Protein AF-A0A917Z0Q5-F1 (afdb_monomer_lite)

Sequence (295 aa):
MRRLVLIVGCLAAAGCSVLPGAGAKQTPPATATGTPTPVAAPVTAQETATILANYVKRNNAANNVRSDKLLAGYEGGSSLAIDKAGYASSRRLGRGGYRPFGYVKPTHAVPSVKEGRWFLTTAYWNRGSETAKEPTYLLFARDGESWRQMYAPDVLEGQAVDELPEITMDASGTATEVAQSDAAGLMMSPAMFARSYAAHLVGKGATRSRSRFAADRLTTDAASSRVRMNQYAKLTERAPRRPAIPPTPCARPTAERSPSPPSNGPAAMTYARGPDATTSSRRTTDSCPASTTPT

Secondary structure (DSSP, 8-state):
--------------------------PPPP----PPPPPPPPPPHHHHHHHHHHHHHHHHHHHHHT-HHHHTTTB-HHHHHHHHHHHHHHHHH--------EEEEEEEEEE-GGGTTEEEEEEEEEETTEEEEEEEEEEEEEETTEEEEEE-PPPPTT--GGGSPP--B-TTSEEPPPPGGGSTT-SS-HHHHHHHHHHHHHT-S-HHHHS-SPSSTTTHHHHHHHHHHHTTTT-------PPPPPPPPPPP---PPPPPPPPP----------------------PPPP-----

pLDDT: mean 71.89, std 20.76, range [29.94, 98.12]

Structure (mmCIF, N/CA/C/O backbone):
data_AF-A0A917Z0Q5-F1
#
_entry.id   AF-A0A917Z0Q5-F1
#
loop_
_atom_site.group_PDB
_atom_site.id
_atom_site.type_symbol
_atom_site.label_atom_id
_atom_site.label_alt_id
_atom_site.label_comp_id
_atom_site.label_asym_id
_atom_site.label_entity_id
_atom_site.label_seq_id
_atom_site.pdbx_PDB_ins_code
_atom_site.Cartn_x
_atom_site.Cartn_y
_atom_site.Cartn_z
_atom_site.occupancy
_atom_site.B_iso_or_equiv
_atom_site.auth_seq_id
_atom_site.auth_comp_id
_atom_site.auth_asym_id
_atom_site.auth_atom_id
_atom_site.pdbx_PDB_model_num
ATOM 1 N N . MET A 1 1 ? -46.371 -26.585 20.836 1.00 41.31 1 MET A N 1
ATOM 2 C CA . MET A 1 1 ? -46.608 -27.526 21.958 1.00 41.31 1 MET A CA 1
ATOM 3 C C . MET A 1 1 ? -45.491 -28.567 21.983 1.00 41.31 1 MET A C 1
ATOM 5 O O . MET A 1 1 ? -45.153 -29.045 20.910 1.00 41.31 1 MET A O 1
ATOM 9 N N . ARG A 1 2 ? -45.018 -28.945 23.188 1.00 34.66 2 ARG A N 1
ATOM 10 C CA . ARG A 1 2 ? -43.958 -29.935 23.534 1.00 34.66 2 ARG A CA 1
ATOM 11 C C . ARG A 1 2 ? -42.513 -29.410 23.459 1.00 34.66 2 ARG A C 1
ATOM 13 O O . ARG A 1 2 ? -42.125 -28.899 22.427 1.00 34.66 2 ARG A O 1
ATOM 20 N N . ARG A 1 3 ? -41.643 -29.565 24.462 1.00 37.75 3 ARG A N 1
ATOM 21 C CA . ARG A 1 3 ? -41.760 -29.776 25.920 1.00 37.75 3 ARG A CA 1
ATOM 22 C C . ARG A 1 3 ? -40.399 -29.363 26.511 1.00 37.75 3 ARG A C 1
ATOM 24 O O . ARG A 1 3 ? -39.361 -29.690 25.952 1.00 37.75 3 ARG A O 1
ATOM 31 N N . LEU A 1 4 ? -40.466 -28.649 27.625 1.00 34.56 4 LEU A N 1
ATOM 32 C CA . LEU A 1 4 ? -39.398 -28.277 28.549 1.00 34.56 4 LEU A CA 1
ATOM 33 C C . LEU A 1 4 ? -38.698 -29.527 29.124 1.00 34.56 4 LEU A C 1
ATOM 35 O O . LEU A 1 4 ? -39.402 -30.440 29.550 1.00 34.56 4 LEU A O 1
ATOM 39 N N . VAL A 1 5 ? -37.363 -29.530 29.226 1.00 39.97 5 VAL A N 1
ATOM 40 C CA . VAL A 1 5 ? -36.626 -30.272 30.270 1.00 39.97 5 VAL A CA 1
ATOM 41 C C . VAL A 1 5 ? -35.465 -29.399 30.752 1.00 39.97 5 VAL A C 1
ATOM 43 O O . VAL A 1 5 ? -34.511 -29.140 30.026 1.00 39.97 5 VAL A O 1
ATOM 46 N N . LEU A 1 6 ? -35.610 -28.928 31.989 1.00 35.88 6 LEU A N 1
ATOM 47 C CA . LEU A 1 6 ? -34.594 -28.303 32.829 1.00 35.88 6 LEU A CA 1
ATOM 48 C C . LEU A 1 6 ? -33.840 -29.429 33.556 1.00 35.88 6 LEU A C 1
ATOM 50 O O . LEU A 1 6 ? -34.495 -30.298 34.130 1.00 35.88 6 LEU A O 1
ATOM 54 N N . ILE A 1 7 ? -32.507 -29.388 33.612 1.00 41.59 7 ILE A N 1
ATOM 55 C CA . ILE A 1 7 ? -31.748 -30.100 34.651 1.00 41.59 7 ILE A CA 1
ATOM 56 C C . ILE A 1 7 ? -30.832 -29.096 35.347 1.00 41.59 7 ILE A C 1
ATOM 58 O O . ILE A 1 7 ? -29.873 -28.580 34.779 1.00 41.59 7 ILE A O 1
ATOM 62 N N . VAL A 1 8 ? -31.208 -28.828 36.595 1.00 44.28 8 VAL A N 1
ATOM 63 C CA . VAL A 1 8 ? -30.433 -28.190 37.657 1.00 44.28 8 VAL A CA 1
ATOM 64 C C . VAL A 1 8 ? -29.499 -29.240 38.254 1.00 44.28 8 VAL A C 1
ATOM 66 O O . VAL A 1 8 ? -29.920 -30.369 38.494 1.00 44.28 8 VAL A O 1
ATOM 69 N N . GLY A 1 9 ? -28.259 -28.855 38.550 1.00 37.97 9 GLY A N 1
ATOM 70 C CA . GLY A 1 9 ? -27.319 -29.680 39.304 1.00 37.97 9 GLY A CA 1
ATOM 71 C C . GLY A 1 9 ? -26.224 -28.835 39.947 1.00 37.97 9 GLY A C 1
ATOM 72 O O . GLY A 1 9 ? -25.145 -28.691 39.386 1.00 37.97 9 GLY A O 1
ATOM 73 N N . CYS A 1 10 ? -26.518 -28.275 41.122 1.00 39.75 10 CYS A N 1
ATOM 74 C CA . CYS A 1 10 ? -25.516 -27.838 42.097 1.00 39.75 10 CYS A CA 1
ATOM 75 C C . CYS A 1 10 ? -24.993 -29.061 42.861 1.00 39.75 10 CYS A C 1
ATOM 77 O O . CYS A 1 10 ? -25.809 -29.850 43.329 1.00 39.75 10 CYS A O 1
ATOM 79 N N . LEU A 1 11 ? -23.682 -29.145 43.105 1.00 42.12 11 LEU A N 1
ATOM 80 C CA . LEU A 1 11 ? -23.149 -29.626 44.384 1.00 42.12 11 LEU A CA 1
ATOM 81 C C . LEU A 1 11 ? -21.720 -29.098 44.598 1.00 42.12 11 LEU A C 1
ATOM 83 O O . LEU A 1 11 ? -20.860 -29.198 43.727 1.00 42.12 11 LEU A O 1
ATOM 87 N N . ALA A 1 12 ? -21.516 -28.500 45.768 1.00 47.31 12 ALA A N 1
ATOM 88 C CA . ALA A 1 12 ? -20.264 -27.958 46.280 1.00 47.31 12 ALA A CA 1
ATOM 89 C C . ALA A 1 12 ? -19.390 -29.052 46.919 1.00 47.31 12 ALA A C 1
ATOM 91 O O . ALA A 1 12 ? -19.938 -30.044 47.388 1.00 47.31 12 ALA A O 1
ATOM 92 N N . ALA A 1 13 ? -18.074 -28.821 47.040 1.00 38.97 13 ALA A N 1
ATOM 93 C CA . ALA A 1 13 ? -17.317 -29.043 48.285 1.00 38.97 13 ALA A CA 1
ATOM 94 C C . ALA A 1 13 ? -15.821 -28.691 48.144 1.00 38.97 13 ALA A C 1
ATOM 96 O O . ALA A 1 13 ? -15.125 -29.186 47.266 1.00 38.97 13 ALA A O 1
ATOM 97 N N . ALA A 1 14 ? -15.386 -27.823 49.062 1.00 42.50 14 ALA A N 1
ATOM 98 C CA . ALA A 1 14 ? -14.158 -27.829 49.863 1.00 42.50 14 ALA A CA 1
ATOM 99 C C . ALA A 1 14 ? -12.850 -28.448 49.323 1.00 42.50 14 ALA A C 1
ATOM 101 O O . ALA A 1 14 ? -12.751 -29.637 49.042 1.00 42.50 14 ALA A O 1
ATOM 102 N N . GLY A 1 15 ? -11.787 -27.644 49.405 1.00 32.31 15 GLY A N 1
ATOM 103 C CA . GLY A 1 15 ? -10.398 -28.095 49.349 1.00 32.31 15 GLY A CA 1
ATOM 104 C C . GLY A 1 15 ? -9.444 -27.052 49.931 1.00 32.31 15 GLY A C 1
ATOM 105 O O . GLY A 1 15 ? -8.618 -26.502 49.210 1.00 32.31 15 GLY A O 1
ATOM 106 N N . CYS A 1 16 ? -9.599 -26.740 51.222 1.00 35.88 16 CYS A N 1
ATOM 107 C CA . CYS A 1 16 ? -8.606 -26.007 52.005 1.00 35.88 16 CYS A CA 1
ATOM 108 C C . CYS A 1 16 ? -7.392 -26.909 52.259 1.00 35.88 16 CYS A C 1
ATOM 110 O O . CYS A 1 16 ? -7.540 -27.945 52.901 1.00 35.88 16 CYS A O 1
ATOM 112 N N . SER A 1 17 ? -6.202 -26.469 51.856 1.00 48.31 17 SER A N 1
ATOM 113 C CA . SER A 1 17 ? -4.939 -26.957 52.417 1.00 48.31 17 SER A CA 1
ATOM 114 C C . SER A 1 17 ? -4.126 -25.757 52.880 1.00 48.31 17 SER A C 1
ATOM 116 O O . SER A 1 17 ? -3.811 -24.864 52.095 1.00 48.31 17 SER A O 1
ATOM 118 N N . VAL A 1 18 ? -3.822 -25.739 54.175 1.00 43.53 18 VAL A N 1
ATOM 119 C CA . VAL A 1 18 ? -3.013 -24.726 54.852 1.00 43.53 18 VAL A CA 1
ATOM 120 C C . VAL A 1 18 ? -1.763 -25.404 55.434 1.00 43.53 18 VAL A C 1
ATOM 122 O O . VAL A 1 18 ? -1.877 -26.509 55.960 1.00 43.53 18 VAL A O 1
ATOM 125 N N . LEU A 1 19 ? -0.650 -24.648 55.424 1.00 33.75 19 LEU A N 1
ATOM 126 C CA . LEU A 1 19 ? 0.549 -24.682 56.301 1.00 33.75 19 LEU A CA 1
ATOM 127 C C . LEU A 1 19 ? 1.689 -25.688 56.009 1.00 33.75 19 LEU A C 1
ATOM 129 O O . LEU A 1 19 ? 1.425 -26.756 55.464 1.00 33.75 19 LEU A O 1
ATOM 133 N N . PRO A 1 20 ? 2.941 -25.437 56.487 1.00 49.38 20 PRO A N 1
ATOM 134 C CA . PRO A 1 20 ? 3.569 -24.185 56.977 1.00 49.38 20 PRO A CA 1
ATOM 135 C C . PRO A 1 20 ? 4.993 -23.921 56.412 1.00 49.38 20 PRO A C 1
ATOM 137 O O . PRO A 1 20 ? 5.660 -24.833 55.933 1.00 49.38 20 PRO A O 1
ATOM 140 N N . GLY A 1 21 ? 5.532 -22.705 56.595 1.00 29.94 21 GLY A N 1
ATOM 141 C CA . GLY A 1 21 ? 6.988 -22.557 56.763 1.00 29.94 21 GLY A CA 1
ATOM 142 C C . GLY A 1 21 ? 7.652 -21.277 56.248 1.00 29.94 21 GLY A C 1
ATOM 143 O O . GLY A 1 21 ? 7.723 -21.047 55.051 1.00 29.94 21 GLY A O 1
ATOM 144 N N . ALA A 1 22 ? 8.263 -20.561 57.197 1.00 36.56 22 ALA A N 1
ATOM 145 C CA . ALA A 1 22 ? 9.398 -19.640 57.068 1.00 36.56 22 ALA A CA 1
ATOM 146 C C . ALA A 1 22 ? 9.165 -18.263 56.418 1.00 36.56 22 ALA A C 1
ATOM 148 O O . ALA A 1 22 ? 8.990 -18.098 55.214 1.00 36.56 22 ALA A O 1
ATOM 149 N N . GLY A 1 23 ? 9.245 -17.241 57.273 1.00 44.03 23 GLY A N 1
ATOM 150 C CA . GLY A 1 23 ? 9.196 -15.843 56.893 1.00 44.03 23 GLY A CA 1
ATOM 151 C C . GLY A 1 23 ? 10.416 -15.397 56.093 1.00 44.03 23 GLY A C 1
ATOM 152 O O . GLY A 1 23 ? 11.560 -15.620 56.475 1.00 44.03 23 GLY A O 1
ATOM 153 N N . ALA A 1 24 ? 10.139 -14.647 55.038 1.00 40.56 24 ALA A N 1
ATOM 154 C CA . ALA A 1 24 ? 11.012 -13.602 54.546 1.00 40.56 24 ALA A CA 1
ATOM 155 C C . ALA A 1 24 ? 10.127 -12.368 54.362 1.00 40.56 24 ALA A C 1
ATOM 157 O O . ALA A 1 24 ? 9.122 -12.420 53.653 1.00 40.56 24 ALA A O 1
ATOM 158 N N . LYS A 1 25 ? 10.465 -11.262 55.035 1.00 42.16 25 LYS A N 1
ATOM 159 C CA . LYS A 1 25 ? 9.902 -9.941 54.735 1.00 42.16 25 LYS A CA 1
ATOM 160 C C . LYS A 1 25 ? 10.254 -9.610 53.281 1.00 42.16 25 LYS A C 1
ATOM 162 O O . LYS A 1 25 ? 11.338 -9.102 53.014 1.00 42.16 25 LYS A O 1
ATOM 167 N N . GLN A 1 26 ? 9.365 -9.922 52.342 1.00 39.44 26 GLN A N 1
ATOM 168 C CA . GLN A 1 26 ? 9.422 -9.367 50.997 1.00 39.44 26 GLN A CA 1
ATOM 169 C C . GLN A 1 26 ? 8.902 -7.937 51.072 1.00 39.44 26 GLN A C 1
ATOM 171 O O . GLN A 1 26 ? 7.706 -7.686 51.209 1.00 39.44 26 GLN A O 1
ATOM 176 N N . THR A 1 27 ? 9.839 -6.997 51.023 1.00 42.81 27 THR A N 1
ATOM 177 C CA . THR A 1 27 ? 9.579 -5.609 50.655 1.00 42.81 27 THR A CA 1
ATOM 178 C C . THR A 1 27 ? 8.732 -5.601 49.375 1.00 42.81 27 THR A C 1
ATOM 180 O O . THR A 1 27 ? 9.092 -6.315 48.433 1.00 42.81 27 THR A O 1
ATOM 183 N N . PRO A 1 28 ? 7.620 -4.844 49.309 1.00 42.59 28 PRO A N 1
ATOM 184 C CA . PRO A 1 28 ? 6.830 -4.740 48.088 1.00 42.59 28 PRO A CA 1
ATOM 185 C C . PRO A 1 28 ? 7.747 -4.316 46.933 1.00 42.59 28 PRO A C 1
ATOM 187 O O . PRO A 1 28 ? 8.513 -3.361 47.111 1.00 42.59 28 PRO A O 1
ATOM 190 N N . PRO A 1 29 ? 7.716 -4.988 45.767 1.00 43.81 29 PRO A N 1
ATOM 191 C CA . PRO A 1 29 ? 8.416 -4.480 44.606 1.00 43.81 29 PRO A CA 1
ATOM 192 C C . PRO A 1 29 ? 7.853 -3.095 44.311 1.00 43.81 29 PRO A C 1
ATOM 194 O O . PRO A 1 29 ? 6.645 -2.933 44.139 1.00 43.81 29 PRO A O 1
ATOM 197 N N . ALA A 1 30 ? 8.737 -2.098 44.306 1.00 43.91 30 ALA A N 1
ATOM 198 C CA . ALA A 1 30 ? 8.407 -0.757 43.873 1.00 43.91 30 ALA A CA 1
ATOM 199 C C . ALA A 1 30 ? 7.746 -0.860 42.498 1.00 43.91 30 ALA A C 1
ATOM 201 O O . ALA A 1 30 ? 8.344 -1.374 41.550 1.00 43.91 30 ALA A O 1
ATOM 202 N N . THR A 1 31 ? 6.496 -0.409 42.412 1.00 40.34 31 THR A N 1
ATOM 203 C CA . THR A 1 31 ? 5.805 -0.186 41.151 1.00 40.34 31 THR A CA 1
ATOM 204 C C . THR A 1 31 ? 6.717 0.697 40.314 1.00 40.34 31 THR A C 1
ATOM 206 O O . THR A 1 31 ? 6.891 1.876 40.615 1.00 40.34 31 THR A O 1
ATOM 209 N N . ALA A 1 32 ? 7.369 0.114 39.308 1.00 46.09 32 ALA A N 1
ATOM 210 C CA . ALA A 1 32 ? 8.107 0.881 38.329 1.00 46.09 32 ALA A CA 1
ATOM 211 C C . ALA A 1 32 ? 7.075 1.748 37.611 1.00 46.09 32 ALA A C 1
ATOM 213 O O . ALA A 1 32 ? 6.320 1.267 36.765 1.00 46.09 32 ALA A O 1
ATOM 214 N N . THR A 1 33 ? 7.005 3.019 38.000 1.00 40.28 33 THR A N 1
ATOM 215 C CA . THR A 1 33 ? 6.298 4.066 37.273 1.00 40.28 33 THR A CA 1
ATOM 216 C C . THR A 1 33 ? 7.049 4.261 35.963 1.00 40.28 33 THR A C 1
ATOM 218 O O . THR A 1 33 ? 7.879 5.153 35.822 1.00 40.28 33 THR A O 1
ATOM 221 N N . GLY A 1 34 ? 6.841 3.342 35.021 1.00 42.72 34 GLY A N 1
ATOM 222 C CA . GLY A 1 34 ? 7.308 3.502 33.660 1.00 42.72 34 GLY A CA 1
ATOM 223 C C . GLY A 1 34 ? 6.639 4.749 33.114 1.00 42.72 34 GLY A C 1
ATOM 224 O O . GLY A 1 34 ? 5.415 4.790 32.999 1.00 42.72 34 GLY A O 1
ATOM 225 N N . THR A 1 35 ? 7.432 5.778 32.828 1.00 41.53 35 THR A N 1
ATOM 226 C CA . THR A 1 35 ? 6.972 6.953 32.096 1.00 41.53 35 THR A CA 1
ATOM 227 C C . THR A 1 35 ? 6.253 6.455 30.841 1.00 41.53 35 THR A C 1
ATOM 229 O O . THR A 1 35 ? 6.880 5.735 30.055 1.00 41.53 35 THR A O 1
ATOM 232 N N . PRO A 1 36 ? 4.954 6.755 30.650 1.00 43.66 36 PRO A N 1
ATOM 233 C CA . PRO A 1 36 ? 4.245 6.303 29.468 1.00 43.66 36 PRO A CA 1
ATOM 234 C C . PRO A 1 36 ? 4.988 6.830 28.245 1.00 43.66 36 PRO A C 1
ATOM 236 O O . PRO A 1 36 ? 5.162 8.038 28.088 1.00 43.66 36 PRO A O 1
ATOM 239 N N . THR A 1 37 ? 5.480 5.918 27.404 1.00 48.47 37 THR A N 1
ATOM 240 C CA . THR A 1 37 ? 6.046 6.295 26.111 1.00 48.47 37 THR A CA 1
ATOM 241 C C . THR A 1 37 ? 4.951 7.037 25.348 1.00 48.47 37 THR A C 1
ATOM 243 O O . THR A 1 37 ? 3.862 6.472 25.198 1.00 48.47 37 THR A O 1
ATOM 246 N N . PRO A 1 38 ? 5.186 8.285 24.902 1.00 46.16 38 PRO A N 1
ATOM 247 C CA . PRO A 1 38 ? 4.192 9.030 24.150 1.00 46.16 38 PRO A CA 1
ATOM 248 C C . PRO A 1 38 ? 3.756 8.201 22.945 1.00 46.16 38 PRO A C 1
ATOM 250 O O . PRO A 1 38 ? 4.580 7.803 22.119 1.00 46.16 38 PRO A O 1
ATOM 253 N N . VAL A 1 39 ? 2.465 7.892 22.873 1.00 56.78 39 VAL A N 1
ATOM 254 C CA . VAL A 1 39 ? 1.902 7.238 21.696 1.00 56.78 39 VAL A CA 1
ATOM 255 C C . VAL A 1 39 ? 1.976 8.257 20.562 1.00 56.78 39 VAL A C 1
ATOM 257 O O . VAL A 1 39 ? 1.499 9.381 20.718 1.00 56.78 39 VAL A O 1
ATOM 260 N N . ALA A 1 40 ? 2.629 7.898 19.454 1.00 61.00 40 ALA A N 1
ATOM 261 C CA . ALA A 1 40 ? 2.721 8.775 18.293 1.00 61.00 40 ALA A CA 1
ATOM 262 C C . ALA A 1 40 ? 1.311 9.156 17.819 1.00 61.00 40 ALA A C 1
ATOM 264 O O . ALA A 1 40 ? 0.421 8.304 17.780 1.00 61.00 40 ALA A O 1
ATOM 265 N N . ALA A 1 41 ? 1.113 10.429 17.470 1.00 62.56 41 ALA A N 1
ATOM 266 C CA . ALA A 1 41 ? -0.155 10.879 16.916 1.00 62.56 41 ALA A CA 1
ATOM 267 C C . ALA A 1 41 ? -0.485 10.082 15.636 1.00 62.56 41 ALA A C 1
ATOM 269 O O . ALA A 1 41 ? 0.439 9.733 14.887 1.00 62.56 41 ALA A O 1
ATOM 270 N N . PRO A 1 42 ? -1.770 9.781 15.371 1.00 75.12 42 PRO A N 1
ATOM 271 C CA . PRO A 1 42 ? -2.170 9.133 14.129 1.00 75.12 42 PRO A CA 1
ATOM 272 C C . PRO A 1 42 ? -1.769 9.997 12.931 1.00 75.12 42 PRO A C 1
ATOM 274 O O . PRO A 1 42 ? -1.758 11.225 13.019 1.00 75.12 42 PRO A O 1
ATOM 277 N N . VAL A 1 43 ? -1.456 9.357 11.805 1.00 85.31 43 VAL A N 1
ATOM 278 C CA . VAL A 1 43 ? -1.167 10.070 10.556 1.00 85.31 43 VAL A CA 1
ATOM 279 C C . VAL A 1 43 ? -2.419 10.798 10.059 1.00 85.31 43 VAL A C 1
ATOM 281 O O . VAL A 1 43 ? -3.521 10.255 10.091 1.00 85.31 43 VAL A O 1
ATOM 284 N N . THR A 1 44 ? -2.258 12.030 9.594 1.00 86.94 44 THR A N 1
ATOM 285 C CA . THR A 1 44 ? -3.354 12.855 9.073 1.00 86.94 44 THR A CA 1
ATOM 286 C C . THR A 1 44 ? -3.633 12.583 7.594 1.00 86.94 44 THR A C 1
ATOM 288 O O . THR A 1 44 ? -2.763 12.126 6.850 1.00 86.94 44 THR A O 1
ATOM 291 N N . ALA A 1 45 ? -4.821 12.969 7.120 1.00 85.38 45 ALA A N 1
ATOM 292 C CA . ALA A 1 45 ? -5.180 12.950 5.700 1.00 85.38 45 ALA A CA 1
ATOM 293 C C . ALA A 1 45 ? -4.107 13.592 4.802 1.00 85.38 45 ALA A C 1
ATOM 295 O O . ALA A 1 45 ? -3.675 13.008 3.807 1.00 85.38 45 ALA A O 1
ATOM 296 N N . GLN A 1 46 ? -3.621 14.772 5.190 1.00 90.75 46 GLN A N 1
ATOM 297 C CA . GLN A 1 46 ? -2.625 15.520 4.427 1.00 90.75 46 GLN A CA 1
ATOM 298 C C . GLN A 1 46 ? -1.269 14.799 4.372 1.00 90.75 46 GLN A C 1
ATOM 300 O O . GLN A 1 46 ? -0.601 14.774 3.330 1.00 90.75 46 GLN A O 1
ATOM 305 N N . GLU A 1 47 ? -0.859 14.183 5.480 1.00 92.75 47 GLU A N 1
ATOM 306 C CA . GLU A 1 47 ? 0.360 13.379 5.528 1.00 92.75 47 GLU A CA 1
ATOM 307 C C . GLU A 1 47 ? 0.224 12.116 4.677 1.00 92.75 47 GLU A C 1
ATOM 309 O O . GLU A 1 47 ? 1.137 11.824 3.905 1.00 92.75 47 GLU A O 1
ATOM 314 N N . THR A 1 48 ? -0.911 11.406 4.731 1.00 93.19 48 THR A N 1
ATOM 315 C CA . THR A 1 48 ? -1.131 10.217 3.883 1.00 93.19 48 THR A CA 1
ATOM 316 C C . THR A 1 48 ? -1.063 10.558 2.393 1.00 93.19 48 THR A C 1
ATOM 318 O O . THR A 1 48 ? -0.378 9.863 1.641 1.00 93.19 48 THR A O 1
ATOM 321 N N . ALA A 1 49 ? -1.658 11.679 1.966 1.00 93.94 49 ALA A N 1
ATOM 322 C CA . ALA A 1 49 ? -1.570 12.159 0.586 1.00 93.94 49 ALA A CA 1
ATOM 323 C C . ALA A 1 49 ? -0.117 12.462 0.173 1.00 93.94 49 ALA A C 1
ATOM 325 O O . ALA A 1 49 ? 0.328 12.082 -0.913 1.00 93.94 49 ALA A O 1
ATOM 326 N N . THR A 1 50 ? 0.653 13.086 1.068 1.00 96.19 50 THR A N 1
ATOM 327 C CA . THR A 1 50 ? 2.078 13.377 0.846 1.00 96.19 50 THR A CA 1
ATOM 328 C C . THR A 1 50 ? 2.908 12.094 0.747 1.00 96.19 50 THR A C 1
ATOM 330 O O . THR A 1 50 ? 3.790 11.978 -0.110 1.00 96.19 50 THR A O 1
ATOM 333 N N . ILE A 1 51 ? 2.627 11.104 1.597 1.00 96.56 51 ILE A N 1
ATOM 334 C CA . ILE A 1 51 ? 3.293 9.797 1.580 1.00 96.56 51 ILE A CA 1
ATOM 335 C C . ILE A 1 51 ? 2.984 9.063 0.272 1.00 96.56 51 ILE A C 1
ATOM 337 O O . ILE A 1 51 ? 3.917 8.583 -0.374 1.00 96.56 51 ILE A O 1
ATOM 341 N N . LEU A 1 52 ? 1.723 9.044 -0.174 1.00 97.31 52 LEU A N 1
ATOM 342 C CA . LEU A 1 52 ? 1.323 8.416 -1.435 1.00 97.31 52 LEU A CA 1
ATOM 343 C C . LEU A 1 52 ? 1.995 9.078 -2.648 1.00 97.31 52 LEU A C 1
ATOM 345 O O . LEU A 1 52 ? 2.536 8.384 -3.509 1.00 97.31 52 LEU A O 1
ATOM 349 N N . ALA A 1 53 ? 2.016 10.411 -2.713 1.00 97.25 53 ALA A N 1
ATOM 350 C CA . ALA A 1 53 ? 2.671 11.131 -3.806 1.00 97.25 53 ALA A CA 1
ATOM 351 C C . ALA A 1 53 ? 4.179 10.820 -3.873 1.00 97.25 53 ALA A C 1
ATOM 353 O O . ALA A 1 53 ? 4.735 10.563 -4.948 1.00 97.25 53 ALA A O 1
ATOM 354 N N . ASN A 1 54 ? 4.844 10.777 -2.714 1.00 97.44 54 ASN A N 1
ATOM 355 C CA . ASN A 1 54 ? 6.252 10.399 -2.618 1.00 97.44 54 ASN A CA 1
ATOM 356 C C . ASN A 1 54 ? 6.494 8.937 -3.007 1.00 97.44 54 ASN A C 1
ATOM 358 O O . ASN A 1 54 ? 7.475 8.655 -3.703 1.00 97.44 54 ASN A O 1
ATOM 362 N N . TYR A 1 55 ? 5.606 8.030 -2.593 1.00 97.69 55 TYR A N 1
ATOM 363 C CA . TYR A 1 55 ? 5.622 6.629 -3.000 1.00 97.69 55 TYR A CA 1
ATOM 364 C C . TYR A 1 55 ? 5.573 6.512 -4.524 1.00 97.69 55 TYR A C 1
ATOM 366 O O . TYR A 1 55 ? 6.497 5.958 -5.110 1.00 97.69 55 TYR A O 1
ATOM 374 N N . VAL A 1 56 ? 4.583 7.123 -5.185 1.00 97.94 56 VAL A N 1
ATOM 375 C CA . VAL A 1 56 ? 4.436 7.089 -6.652 1.00 97.94 56 VAL A CA 1
ATOM 376 C C . VAL A 1 56 ? 5.694 7.597 -7.355 1.00 97.94 56 VAL A C 1
ATOM 378 O O . VAL A 1 56 ? 6.213 6.945 -8.261 1.00 97.94 56 VAL A O 1
ATOM 381 N N . LYS A 1 57 ? 6.235 8.743 -6.923 1.00 98.12 57 LYS A N 1
ATOM 382 C CA . LYS A 1 57 ? 7.450 9.321 -7.513 1.00 98.12 57 LYS A CA 1
ATOM 383 C C . LYS A 1 57 ? 8.640 8.362 -7.425 1.00 98.12 57 LYS A C 1
ATOM 385 O O . LYS A 1 57 ? 9.327 8.131 -8.421 1.00 98.12 57 LYS A O 1
ATOM 390 N N . ARG A 1 58 ? 8.902 7.814 -6.236 1.00 97.69 58 ARG A N 1
ATOM 391 C CA . ARG A 1 58 ? 10.040 6.912 -6.007 1.00 97.69 58 ARG A CA 1
ATOM 392 C C . ARG A 1 58 ? 9.823 5.550 -6.664 1.00 97.69 58 ARG A C 1
ATOM 394 O O . ARG A 1 58 ? 10.783 4.991 -7.194 1.00 97.69 58 ARG A O 1
ATOM 401 N N . ASN A 1 59 ? 8.579 5.077 -6.709 1.00 97.25 59 ASN A N 1
ATOM 402 C CA . ASN A 1 59 ? 8.223 3.828 -7.361 1.00 97.25 59 ASN A CA 1
ATOM 403 C C . ASN A 1 59 ? 8.428 3.880 -8.868 1.00 97.25 59 ASN A C 1
ATOM 405 O O . ASN A 1 59 ? 9.116 3.037 -9.443 1.00 97.25 59 ASN A O 1
ATOM 409 N N . ASN A 1 60 ? 7.961 4.949 -9.508 1.00 97.62 60 ASN A N 1
ATOM 410 C CA . ASN A 1 60 ? 8.239 5.179 -10.920 1.00 97.62 60 ASN A CA 1
ATOM 411 C C . ASN A 1 60 ? 9.748 5.242 -11.211 1.00 97.62 60 ASN A C 1
ATOM 413 O O . ASN A 1 60 ? 10.213 4.646 -12.184 1.00 97.62 60 ASN A O 1
ATOM 417 N N . ALA A 1 61 ? 10.531 5.904 -10.353 1.00 97.12 61 ALA A N 1
ATOM 418 C CA . ALA A 1 61 ? 11.982 5.969 -10.512 1.00 97.12 61 ALA A CA 1
ATOM 419 C C . ALA A 1 61 ? 12.644 4.584 -10.403 1.00 97.12 61 ALA A C 1
ATOM 421 O O . ALA A 1 61 ? 13.461 4.231 -11.254 1.00 97.12 61 ALA A O 1
ATOM 422 N N . ALA A 1 62 ? 12.278 3.778 -9.401 1.00 97.12 62 ALA A N 1
ATOM 423 C CA . ALA A 1 62 ? 12.834 2.438 -9.234 1.00 97.12 62 ALA A CA 1
ATOM 424 C C . ALA A 1 62 ? 12.434 1.500 -10.377 1.00 97.12 62 ALA A C 1
ATOM 426 O O . ALA A 1 62 ? 13.303 0.814 -10.912 1.00 97.12 62 ALA A O 1
ATOM 427 N N . ASN A 1 63 ? 11.166 1.514 -10.797 1.00 95.94 63 ASN A N 1
ATOM 428 C CA . ASN A 1 63 ? 10.640 0.662 -11.867 1.00 95.94 63 ASN A CA 1
ATOM 429 C C . ASN A 1 63 ? 11.245 0.968 -13.238 1.00 95.94 63 ASN A C 1
ATOM 431 O O . ASN A 1 63 ? 11.414 0.060 -14.069 1.00 95.94 63 ASN A O 1
ATOM 435 N N . ASN A 1 64 ? 11.587 2.237 -13.476 1.00 95.75 64 ASN A N 1
ATOM 436 C CA . ASN A 1 64 ? 12.249 2.661 -14.700 1.00 95.75 64 ASN A CA 1
ATOM 437 C C . ASN A 1 64 ? 13.610 1.967 -14.867 1.00 95.75 64 ASN A C 1
ATOM 439 O O . ASN A 1 64 ? 13.915 1.458 -15.942 1.00 95.75 64 ASN A O 1
ATOM 443 N N . VAL A 1 65 ? 14.389 1.872 -13.784 1.00 95.12 65 VAL A N 1
ATOM 444 C CA . VAL A 1 65 ? 15.746 1.291 -13.799 1.00 95.12 65 VAL A CA 1
ATOM 445 C C . VAL A 1 65 ? 15.841 -0.106 -13.172 1.00 95.12 65 VAL A C 1
ATOM 447 O O . VAL A 1 65 ? 16.925 -0.681 -13.118 1.00 95.12 65 VAL A O 1
ATOM 450 N N . ARG A 1 66 ? 14.721 -0.668 -12.699 1.00 94.81 66 ARG A N 1
ATOM 451 C CA . ARG A 1 66 ? 14.626 -1.948 -11.968 1.00 94.81 66 ARG A CA 1
ATOM 452 C C . ARG A 1 66 ? 15.625 -2.051 -10.810 1.00 94.81 66 ARG A C 1
ATOM 454 O O . ARG A 1 66 ? 16.347 -3.042 -10.686 1.00 94.81 66 ARG A O 1
ATOM 461 N N . SER A 1 67 ? 15.716 -0.997 -10.001 1.00 96.56 67 SER A N 1
ATOM 462 C CA . SER A 1 67 ? 16.690 -0.926 -8.910 1.00 96.56 67 SER A CA 1
ATOM 463 C C . SER A 1 67 ? 16.095 -1.410 -7.595 1.00 96.56 67 SER A C 1
ATOM 465 O O . SER A 1 67 ? 15.350 -0.687 -6.935 1.00 96.56 67 SER A O 1
ATOM 467 N N . ASP A 1 68 ? 16.517 -2.601 -7.172 1.00 97.50 68 ASP A N 1
ATOM 468 C CA . ASP A 1 68 ? 16.183 -3.197 -5.875 1.00 97.50 68 ASP A CA 1
ATOM 469 C C . ASP A 1 68 ? 16.554 -2.265 -4.702 1.00 97.50 68 ASP A C 1
ATOM 471 O O . ASP A 1 68 ? 15.873 -2.253 -3.677 1.00 97.50 68 ASP A O 1
ATOM 475 N N . LYS A 1 69 ? 17.623 -1.463 -4.852 1.00 96.88 69 LYS A N 1
ATOM 476 C CA . LYS A 1 69 ? 18.070 -0.481 -3.849 1.00 96.88 69 LYS A CA 1
ATOM 477 C C . LYS A 1 69 ? 17.117 0.707 -3.754 1.00 96.88 69 LYS A C 1
ATOM 479 O O . LYS A 1 69 ? 16.805 1.131 -2.646 1.00 96.88 69 LYS A O 1
ATOM 484 N N . LEU A 1 70 ? 16.678 1.251 -4.893 1.00 97.56 70 LEU A N 1
ATOM 485 C CA . LEU A 1 70 ? 15.706 2.347 -4.893 1.00 97.56 70 LEU A CA 1
ATOM 486 C C . LEU A 1 70 ? 14.367 1.862 -4.332 1.00 97.56 70 LEU A C 1
ATOM 488 O O . LEU A 1 70 ? 13.808 2.534 -3.471 1.00 97.56 70 LEU A O 1
ATOM 492 N N . LEU A 1 71 ? 13.912 0.680 -4.762 1.00 97.19 71 LEU A N 1
ATOM 493 C CA . LEU A 1 71 ? 12.691 0.016 -4.293 1.00 97.19 71 LEU A CA 1
ATOM 494 C C . LEU A 1 71 ? 12.688 -0.177 -2.770 1.00 97.19 71 LEU A C 1
ATOM 496 O O . LEU A 1 71 ? 11.781 0.272 -2.070 1.00 97.19 71 LEU A O 1
ATOM 500 N N . ALA A 1 72 ? 13.784 -0.712 -2.226 1.00 96.06 72 ALA A N 1
ATOM 501 C CA . ALA A 1 72 ? 13.981 -0.874 -0.788 1.00 96.06 72 ALA A CA 1
ATOM 502 C C . ALA A 1 72 ? 14.127 0.451 -0.012 1.00 96.06 72 ALA A C 1
ATOM 504 O O . ALA A 1 72 ? 14.422 0.415 1.179 1.00 96.06 72 ALA A O 1
ATOM 505 N N . GLY A 1 73 ? 13.956 1.619 -0.634 1.00 95.00 73 GLY A N 1
ATOM 506 C CA . GLY A 1 73 ? 13.877 2.913 0.047 1.00 95.00 73 GLY A CA 1
ATOM 507 C C . GLY A 1 73 ? 12.454 3.355 0.407 1.00 95.00 73 GLY A C 1
ATOM 508 O O . GLY A 1 73 ? 12.308 4.322 1.151 1.00 95.00 73 GLY A O 1
ATOM 509 N N . TYR A 1 74 ? 11.416 2.704 -0.129 1.00 95.44 74 TYR A N 1
ATOM 510 C CA . TYR A 1 74 ? 10.013 3.091 0.092 1.00 95.44 74 TYR A CA 1
ATOM 511 C C . TYR A 1 74 ? 9.035 1.908 0.127 1.00 95.44 74 TYR A C 1
ATOM 513 O O . TYR A 1 74 ? 7.897 2.093 0.549 1.00 95.44 74 TYR A O 1
ATOM 521 N N . GLU A 1 75 ? 9.465 0.704 -0.252 1.00 97.44 75 GLU A N 1
ATOM 522 C CA . GLU A 1 75 ? 8.713 -0.526 -0.000 1.00 97.44 75 GLU A CA 1
ATOM 523 C C . GLU A 1 75 ? 9.351 -1.359 1.104 1.00 97.44 75 GLU A C 1
ATOM 525 O O . GLU A 1 75 ? 10.552 -1.266 1.388 1.00 97.44 75 GLU A O 1
ATOM 530 N N . GLY A 1 76 ? 8.518 -2.168 1.743 1.00 95.50 76 GLY A N 1
ATOM 531 C CA . GLY A 1 76 ? 8.898 -3.192 2.701 1.00 95.50 76 GLY A CA 1
ATOM 532 C C . GLY A 1 76 ? 7.964 -4.392 2.584 1.00 95.50 76 GLY A C 1
ATOM 533 O O . GLY A 1 76 ? 7.228 -4.527 1.608 1.00 95.50 76 GLY A O 1
ATOM 534 N N . GLY A 1 77 ? 8.005 -5.271 3.582 1.00 92.88 77 GLY A N 1
ATOM 535 C CA . GLY A 1 77 ? 7.059 -6.379 3.686 1.00 92.88 77 GLY A CA 1
ATOM 536 C C . GLY A 1 77 ? 7.026 -7.294 2.457 1.00 92.88 77 GLY A C 1
ATOM 537 O O . GLY A 1 77 ? 8.062 -7.617 1.869 1.00 92.88 77 GLY A O 1
ATOM 538 N N . SER A 1 78 ? 5.821 -7.746 2.109 1.00 91.19 78 SER A N 1
ATOM 539 C CA . SER A 1 78 ? 5.585 -8.628 0.965 1.00 91.19 78 SER A CA 1
ATOM 540 C C . SER A 1 78 ? 5.685 -7.889 -0.364 1.00 91.19 78 SER A C 1
ATOM 542 O O . SER A 1 78 ? 6.195 -8.487 -1.309 1.00 91.19 78 SER A O 1
ATOM 544 N N . SER A 1 79 ? 5.299 -6.610 -0.434 1.00 94.75 79 SER A N 1
ATOM 545 C CA . SER A 1 79 ? 5.430 -5.814 -1.664 1.00 94.75 79 SER A CA 1
ATOM 546 C C . SER A 1 79 ? 6.870 -5.779 -2.163 1.00 94.75 79 SER A C 1
ATOM 548 O O . SER A 1 79 ? 7.150 -6.210 -3.279 1.00 94.75 79 SER A O 1
ATOM 550 N N . LEU A 1 80 ? 7.818 -5.428 -1.283 1.00 95.44 80 LEU A N 1
ATOM 551 C CA . LEU A 1 80 ? 9.237 -5.385 -1.639 1.00 95.44 80 LEU A CA 1
ATOM 552 C C . LEU A 1 80 ? 9.752 -6.741 -2.143 1.00 95.44 80 LEU A C 1
ATOM 554 O O . LEU A 1 80 ? 10.615 -6.796 -3.021 1.00 95.44 80 LEU A O 1
ATOM 558 N N . ALA A 1 81 ? 9.280 -7.841 -1.551 1.00 93.44 81 ALA A N 1
ATOM 559 C CA . ALA A 1 81 ? 9.694 -9.183 -1.944 1.00 93.44 81 ALA A CA 1
ATOM 560 C C . ALA A 1 81 ? 9.153 -9.561 -3.333 1.00 93.44 81 ALA A C 1
ATOM 562 O O . ALA A 1 81 ? 9.911 -10.077 -4.159 1.00 93.44 81 ALA A O 1
ATOM 563 N N . ILE A 1 82 ? 7.875 -9.270 -3.594 1.00 91.75 82 ILE A N 1
ATOM 564 C CA . ILE A 1 82 ? 7.207 -9.523 -4.876 1.00 91.75 82 ILE A CA 1
ATOM 565 C C . ILE A 1 82 ? 7.869 -8.700 -5.986 1.00 91.75 82 ILE A C 1
ATOM 567 O O . ILE A 1 82 ? 8.289 -9.262 -7.000 1.00 91.75 82 ILE A O 1
ATOM 571 N N . ASP A 1 83 ? 8.079 -7.404 -5.766 1.00 95.44 83 ASP A N 1
ATOM 572 C CA . ASP A 1 83 ? 8.624 -6.513 -6.791 1.00 95.44 83 ASP A CA 1
ATOM 573 C C . ASP A 1 83 ? 10.099 -6.799 -7.092 1.00 95.44 83 ASP A C 1
ATOM 575 O O . ASP A 1 83 ? 10.509 -6.797 -8.257 1.00 95.44 83 ASP A O 1
ATOM 579 N N . LYS A 1 84 ? 10.907 -7.170 -6.086 1.00 96.44 84 LYS A N 1
ATOM 580 C CA . LYS A 1 84 ? 12.275 -7.670 -6.324 1.00 96.44 84 LYS A CA 1
ATOM 581 C C . LYS A 1 84 ? 12.282 -8.930 -7.183 1.00 96.44 84 LYS A C 1
ATOM 583 O O . LYS A 1 84 ? 13.110 -9.043 -8.092 1.00 96.44 84 LYS A O 1
ATOM 588 N N . ALA A 1 85 ? 11.373 -9.869 -6.921 1.00 93.69 85 ALA A N 1
ATOM 589 C CA . ALA A 1 85 ? 11.242 -11.068 -7.740 1.00 93.69 85 ALA A CA 1
ATOM 590 C C . ALA A 1 85 ? 10.817 -10.713 -9.178 1.00 93.69 85 ALA A C 1
ATOM 592 O O . ALA A 1 85 ? 11.406 -11.219 -10.138 1.00 93.69 85 ALA A O 1
ATOM 593 N N . GLY A 1 86 ? 9.884 -9.770 -9.344 1.00 93.06 86 GLY A N 1
ATOM 594 C CA . GLY A 1 86 ? 9.485 -9.229 -10.645 1.00 93.06 86 GLY A CA 1
ATOM 595 C C . GLY A 1 86 ? 10.642 -8.560 -11.398 1.00 93.06 86 GLY A C 1
ATOM 596 O O . GLY A 1 86 ? 10.848 -8.791 -12.596 1.00 93.06 86 GLY A O 1
ATOM 597 N N . TYR A 1 87 ? 11.477 -7.783 -10.706 1.00 94.94 87 TYR A N 1
ATOM 598 C CA . TYR A 1 87 ? 12.684 -7.195 -11.288 1.00 94.94 87 TYR A CA 1
ATOM 599 C C . TYR A 1 87 ? 13.695 -8.265 -11.697 1.00 94.94 87 TYR A C 1
ATOM 601 O O . TYR A 1 87 ? 14.230 -8.201 -12.805 1.00 94.94 87 TYR A O 1
ATOM 609 N N . ALA A 1 88 ? 13.937 -9.270 -10.854 1.00 93.69 88 ALA A N 1
ATOM 610 C CA . ALA A 1 88 ? 14.828 -10.380 -11.177 1.00 93.69 88 ALA A CA 1
ATOM 611 C C . ALA A 1 88 ? 14.352 -11.148 -12.419 1.00 93.69 88 ALA A C 1
ATOM 613 O O . ALA A 1 88 ? 15.154 -11.400 -13.321 1.00 93.69 88 ALA A O 1
ATOM 614 N N . SER A 1 89 ? 13.053 -11.443 -12.501 1.00 91.81 89 SER A N 1
ATOM 615 C CA . SER A 1 89 ? 12.434 -12.096 -13.656 1.00 91.81 89 SER A CA 1
ATOM 616 C C . SER A 1 89 ? 12.576 -11.249 -14.926 1.00 91.81 89 SER A C 1
ATOM 618 O O . SER A 1 89 ? 13.140 -11.704 -15.922 1.00 91.81 89 SER A O 1
ATOM 620 N N . SER A 1 90 ? 12.191 -9.970 -14.878 1.00 90.44 90 SER A N 1
ATOM 621 C CA . SER A 1 90 ? 12.251 -9.083 -16.050 1.00 90.44 90 SER A CA 1
ATOM 622 C C . SER A 1 90 ? 13.674 -8.793 -16.546 1.00 90.44 90 SER A C 1
ATOM 624 O O . SER A 1 90 ? 13.866 -8.556 -17.737 1.00 90.44 90 SER A O 1
ATOM 626 N N . ARG A 1 91 ? 14.691 -8.843 -15.672 1.00 88.94 91 ARG A N 1
ATOM 627 C CA . ARG A 1 91 ? 16.107 -8.776 -16.080 1.00 88.94 91 ARG A CA 1
ATOM 628 C C . ARG A 1 91 ? 16.552 -10.012 -16.868 1.00 88.94 91 ARG A C 1
ATOM 630 O O . ARG A 1 91 ? 17.445 -9.889 -17.699 1.00 88.94 91 ARG A O 1
ATOM 637 N N . ARG A 1 92 ? 15.957 -11.185 -16.613 1.00 90.50 92 ARG A N 1
ATOM 638 C CA . ARG A 1 92 ? 16.286 -12.446 -17.303 1.00 90.50 92 ARG A CA 1
ATOM 639 C C . ARG A 1 92 ? 15.497 -12.632 -18.595 1.00 90.50 92 ARG A C 1
ATOM 641 O O . ARG A 1 92 ? 16.074 -13.047 -19.590 1.00 90.50 92 ARG A O 1
ATOM 648 N N . LEU A 1 93 ? 14.202 -12.324 -18.573 1.00 91.81 93 LEU A N 1
ATOM 649 C CA . LEU A 1 93 ? 13.299 -12.544 -19.708 1.00 91.81 93 LEU A CA 1
ATOM 650 C C . LEU A 1 93 ? 13.327 -11.401 -20.733 1.00 91.81 93 LEU A C 1
ATOM 652 O O . LEU A 1 93 ? 12.793 -11.541 -21.829 1.00 91.81 93 LEU A O 1
ATOM 656 N N . GLY A 1 94 ? 13.948 -10.269 -20.388 1.00 82.81 94 GLY A N 1
ATOM 657 C CA . GLY A 1 94 ? 13.790 -9.036 -21.149 1.00 82.81 94 GLY A CA 1
ATOM 658 C C . GLY A 1 94 ? 12.402 -8.427 -20.929 1.00 82.81 94 GLY A C 1
ATOM 659 O O . GLY A 1 94 ? 11.487 -9.050 -20.393 1.00 82.81 94 GLY A O 1
ATOM 660 N N . ARG A 1 95 ? 12.247 -7.147 -21.269 1.00 74.50 95 ARG A N 1
ATOM 661 C CA . ARG A 1 95 ? 10.971 -6.434 -21.120 1.00 74.50 95 ARG A CA 1
ATOM 662 C C . ARG A 1 95 ? 10.952 -5.197 -22.023 1.00 74.50 95 ARG A C 1
ATOM 664 O O . ARG A 1 95 ? 11.993 -4.575 -22.226 1.00 74.50 95 ARG A O 1
ATOM 671 N N . GLY A 1 96 ? 9.755 -4.802 -22.458 1.00 77.94 96 GLY A N 1
ATOM 672 C CA . GLY A 1 96 ? 9.502 -3.518 -23.118 1.00 77.94 96 GLY A CA 1
ATOM 673 C C . GLY A 1 96 ? 9.721 -2.282 -22.224 1.00 77.94 96 GLY A C 1
ATOM 674 O O . GLY A 1 96 ? 10.020 -2.373 -21.031 1.00 77.94 96 GLY A O 1
ATOM 675 N N . GLY A 1 97 ? 9.573 -1.091 -22.803 1.00 84.94 97 GLY A N 1
ATOM 676 C CA . GLY A 1 97 ? 9.775 0.179 -22.096 1.00 84.94 97 GLY A CA 1
ATOM 677 C C . GLY A 1 97 ? 8.947 0.315 -20.808 1.00 84.94 97 GLY A C 1
ATOM 678 O O . GLY A 1 97 ? 7.861 -0.249 -20.679 1.00 84.94 97 GLY A O 1
ATOM 679 N N . TYR A 1 98 ? 9.470 1.053 -19.821 1.00 92.12 98 TYR A N 1
ATOM 680 C CA . TYR A 1 98 ? 8.663 1.464 -18.670 1.00 92.12 98 TYR A CA 1
ATOM 681 C C . TYR A 1 98 ? 7.661 2.541 -19.069 1.00 92.12 98 TYR A C 1
ATOM 683 O O . TYR A 1 98 ? 8.019 3.467 -19.792 1.00 92.12 98 TYR A O 1
ATOM 691 N N . ARG A 1 99 ? 6.449 2.479 -18.518 1.00 94.38 99 ARG A N 1
ATOM 692 C CA . ARG A 1 99 ? 5.514 3.603 -18.532 1.00 94.38 99 ARG A CA 1
ATOM 693 C C . ARG A 1 99 ? 5.171 3.959 -17.087 1.00 94.38 99 ARG A C 1
ATOM 695 O O . ARG A 1 99 ? 4.629 3.091 -16.394 1.00 94.38 99 ARG A O 1
ATOM 702 N N . PRO A 1 100 ? 5.487 5.186 -16.639 1.00 96.31 100 PRO A N 1
ATOM 703 C CA . PRO A 1 100 ? 5.089 5.658 -15.323 1.00 96.31 100 PRO A CA 1
ATOM 704 C C . PRO A 1 100 ? 3.579 5.550 -15.109 1.00 96.31 100 PRO A C 1
ATOM 706 O O . PRO A 1 100 ? 2.800 5.609 -16.063 1.00 96.31 100 PRO A O 1
ATOM 709 N N . PHE A 1 101 ? 3.183 5.403 -13.854 1.00 96.62 101 PHE A N 1
ATOM 710 C CA . PHE A 1 101 ? 1.788 5.376 -13.427 1.00 96.62 101 PHE A CA 1
ATOM 711 C C . PHE A 1 101 ? 1.578 6.296 -12.221 1.00 96.62 101 PHE A C 1
ATOM 713 O O . PHE A 1 101 ? 2.533 6.823 -11.646 1.00 96.62 101 PHE A O 1
ATOM 720 N N . GLY A 1 102 ? 0.326 6.489 -11.833 1.00 97.31 102 GLY A N 1
ATOM 721 C CA . GLY A 1 102 ? -0.062 7.205 -10.631 1.00 97.31 102 GLY A CA 1
ATOM 722 C C . GLY A 1 102 ? -1.305 6.603 -9.994 1.00 97.31 102 GLY A C 1
ATOM 723 O O . GLY A 1 102 ? -1.794 5.555 -10.411 1.00 97.31 102 GLY A O 1
ATOM 724 N N . TYR A 1 103 ? -1.803 7.300 -8.980 1.00 96.69 103 TYR A N 1
ATOM 725 C CA . TYR A 1 103 ? -3.060 6.989 -8.318 1.00 96.69 103 TYR A CA 1
ATOM 726 C C . TYR A 1 103 ? -3.939 8.233 -8.286 1.00 96.69 103 TYR A C 1
ATOM 728 O O . TYR A 1 103 ? -3.439 9.342 -8.086 1.00 96.69 103 TYR A O 1
ATOM 736 N N . VAL A 1 104 ? -5.243 8.046 -8.461 1.00 96.06 104 VAL A N 1
ATOM 737 C CA . VAL A 1 104 ? -6.252 9.107 -8.386 1.00 96.06 104 VAL A CA 1
ATOM 738 C C . VAL A 1 104 ? -7.329 8.757 -7.365 1.00 96.06 104 VAL A C 1
ATOM 740 O O . VAL A 1 104 ? -7.527 7.589 -7.031 1.00 96.06 104 VAL A O 1
ATOM 743 N N . LYS A 1 105 ? -8.028 9.788 -6.873 1.00 94.50 105 LYS A N 1
ATOM 744 C CA . LYS A 1 105 ? -9.102 9.678 -5.869 1.00 94.50 105 LYS A CA 1
ATOM 745 C C . LYS A 1 105 ? -8.684 8.896 -4.603 1.00 94.50 105 LYS A C 1
ATOM 747 O O . LYS A 1 105 ? -9.372 7.945 -4.239 1.00 94.50 105 LYS A O 1
ATOM 752 N N . PRO A 1 106 ? -7.557 9.245 -3.949 1.00 94.38 106 PRO A N 1
ATOM 753 C CA . PRO A 1 106 ? -7.136 8.530 -2.756 1.00 94.38 106 PRO A CA 1
ATOM 754 C C . PRO A 1 106 ? -8.094 8.787 -1.589 1.00 94.38 106 PRO A C 1
ATOM 756 O O . PRO A 1 106 ? -8.423 9.934 -1.285 1.00 94.38 106 PRO A O 1
ATOM 759 N N . THR A 1 107 ? -8.476 7.725 -0.893 1.00 91.88 107 THR A N 1
ATOM 760 C CA . THR A 1 107 ? -9.063 7.770 0.450 1.00 91.88 107 THR A CA 1
ATOM 761 C C . THR A 1 107 ? -8.114 7.082 1.426 1.00 91.88 107 THR A C 1
ATOM 763 O O . THR A 1 107 ? -7.226 6.329 1.020 1.00 91.88 107 THR A O 1
ATOM 766 N N . HIS A 1 108 ? -8.249 7.365 2.718 1.00 90.81 108 HIS A N 1
ATOM 767 C CA . HIS A 1 108 ? -7.373 6.799 3.736 1.00 90.81 108 HIS A CA 1
ATOM 768 C C . HIS A 1 108 ? -8.171 6.319 4.942 1.00 90.81 108 HIS A C 1
ATOM 770 O O . HIS A 1 108 ? -9.212 6.873 5.285 1.00 90.81 108 HIS A O 1
ATOM 776 N N . ALA A 1 109 ? -7.637 5.283 5.571 1.00 90.56 109 ALA A N 1
ATOM 777 C CA . ALA A 1 109 ? -8.128 4.664 6.780 1.00 90.56 109 ALA A CA 1
ATOM 778 C C . ALA A 1 109 ? -6.959 4.557 7.756 1.00 90.56 109 ALA A C 1
ATOM 780 O O . ALA A 1 109 ? -5.914 3.984 7.427 1.00 90.56 109 ALA A O 1
ATOM 781 N N . VAL A 1 110 ? -7.120 5.130 8.944 1.00 88.25 110 VAL A N 1
ATOM 782 C CA . VAL A 1 110 ? -6.082 5.148 9.978 1.00 88.25 110 VAL A CA 1
ATOM 783 C C . VAL A 1 110 ? -6.636 4.416 11.195 1.00 88.25 110 VAL A C 1
ATOM 785 O O . VAL A 1 110 ? -7.738 4.743 11.633 1.00 88.25 110 VAL A O 1
ATOM 788 N N . PRO A 1 111 ? -5.932 3.407 11.727 1.00 84.12 111 PRO A N 1
ATOM 789 C CA . PRO A 1 111 ? -6.357 2.706 12.929 1.00 84.12 111 PRO A CA 1
ATOM 790 C C . PRO A 1 111 ? -6.214 3.598 14.163 1.00 84.12 111 PRO A C 1
ATOM 792 O O . PRO A 1 111 ? -5.536 4.630 14.145 1.00 84.12 111 PRO A O 1
ATOM 795 N N . SER A 1 112 ? -6.814 3.163 15.270 1.00 73.56 112 SER A N 1
ATOM 796 C CA . SER A 1 112 ? -6.748 3.905 16.531 1.00 73.56 112 SER A CA 1
ATOM 797 C C . SER A 1 112 ? -5.310 4.134 16.998 1.00 73.56 112 SER A C 1
ATOM 799 O O . SER A 1 112 ? -4.394 3.374 16.688 1.00 73.56 112 SER A O 1
ATOM 801 N N . VAL A 1 113 ? -5.115 5.189 17.791 1.00 62.56 113 VAL A N 1
ATOM 802 C CA . VAL A 1 113 ? -3.804 5.749 18.165 1.00 62.56 113 VAL A CA 1
ATOM 803 C C . VAL A 1 113 ? -2.813 4.707 18.706 1.00 62.56 113 VAL A C 1
ATOM 805 O O . VAL A 1 113 ? -1.623 4.781 18.415 1.00 62.56 113 VAL A O 1
ATOM 808 N N . LYS A 1 114 ? -3.291 3.681 19.428 1.00 61.69 114 LYS A N 1
ATOM 809 C CA . LYS A 1 114 ? -2.446 2.587 19.953 1.00 61.69 114 LYS A CA 1
ATOM 810 C C . LYS A 1 114 ? -1.764 1.766 18.849 1.00 61.69 114 LYS A C 1
ATOM 812 O O . LYS A 1 114 ? -0.717 1.172 19.093 1.00 61.69 114 LYS A O 1
ATOM 817 N N . GLU A 1 115 ? -2.332 1.761 17.648 1.00 64.44 115 GLU A N 1
ATOM 818 C CA . GLU A 1 115 ? -1.863 1.038 16.467 1.00 64.44 115 GLU A CA 1
ATOM 819 C C . GLU A 1 115 ? -1.354 1.956 15.347 1.00 64.44 115 GLU A C 1
ATOM 821 O O . GLU A 1 115 ? -0.976 1.435 14.298 1.00 64.44 115 GLU A O 1
ATOM 826 N N . GLY A 1 116 ? -1.292 3.284 15.563 1.00 64.25 116 GLY A N 1
ATOM 827 C CA . GLY A 1 116 ? -1.023 4.365 14.586 1.00 64.25 116 GLY A CA 1
ATOM 828 C C . GLY A 1 116 ? 0.329 4.336 13.848 1.00 64.25 116 GLY A C 1
ATOM 829 O O . GLY A 1 116 ? 0.838 5.350 13.377 1.00 64.25 116 GLY A O 1
ATOM 830 N N . ARG A 1 117 ? 0.943 3.162 13.750 1.00 84.19 117 ARG A N 1
ATOM 831 C CA . ARG A 1 117 ? 2.134 2.829 12.974 1.00 84.19 117 ARG A CA 1
ATOM 832 C C . ARG A 1 117 ? 1.805 2.303 11.582 1.00 84.19 117 ARG A C 1
ATOM 834 O O . ARG A 1 117 ? 2.734 1.939 10.868 1.00 84.19 117 ARG A O 1
ATOM 841 N N . TRP A 1 118 ? 0.536 2.234 11.199 1.00 89.94 118 TRP A N 1
ATOM 842 C CA . TRP A 1 118 ? 0.111 1.877 9.852 1.00 89.94 118 TRP A CA 1
ATOM 843 C C . TRP A 1 118 ? -1.088 2.718 9.415 1.00 89.94 118 TRP A C 1
ATOM 845 O O . TRP A 1 118 ? -1.780 3.290 10.249 1.00 89.94 118 TRP A O 1
ATOM 855 N N . PHE A 1 119 ? -1.298 2.826 8.109 1.00 92.44 119 PHE A N 1
ATOM 856 C CA . PHE A 1 119 ? -2.530 3.330 7.512 1.00 92.44 119 PHE A CA 1
ATOM 857 C C . PHE A 1 119 ? -2.784 2.590 6.202 1.00 92.44 119 PHE A C 1
ATOM 859 O O . PHE A 1 119 ? -1.861 2.059 5.579 1.00 92.44 119 PHE A O 1
ATOM 866 N N . LEU A 1 120 ? -4.041 2.544 5.789 1.00 93.00 120 LEU A N 1
ATOM 867 C CA . LEU A 1 120 ? -4.462 1.970 4.523 1.00 93.00 120 LEU A CA 1
ATOM 868 C C . LEU A 1 120 ? -4.940 3.097 3.616 1.00 93.00 120 LEU A C 1
ATOM 870 O O . LEU A 1 120 ? -5.729 3.943 4.025 1.00 93.00 120 LEU A O 1
ATOM 874 N N . THR A 1 121 ? -4.461 3.112 2.382 1.00 93.88 121 THR A N 1
ATOM 875 C CA . THR A 1 121 ? -4.961 3.998 1.334 1.00 93.88 121 THR A CA 1
ATOM 876 C C . THR A 1 121 ? -5.671 3.165 0.288 1.00 93.88 121 THR A C 1
ATOM 878 O O . THR A 1 121 ? -5.117 2.167 -0.167 1.00 93.88 121 THR A O 1
ATOM 881 N N . THR A 1 122 ? -6.865 3.584 -0.120 1.00 92.56 122 THR A N 1
ATOM 882 C CA . THR A 1 122 ? -7.484 3.069 -1.346 1.00 92.56 122 THR A CA 1
ATOM 883 C C . THR A 1 122 ? -7.403 4.142 -2.416 1.00 92.56 122 THR A C 1
ATOM 885 O O . THR A 1 122 ? -7.599 5.321 -2.124 1.00 92.56 122 THR A O 1
ATOM 888 N N . ALA A 1 123 ? -7.032 3.773 -3.635 1.00 93.94 123 ALA A N 1
ATOM 889 C CA . ALA A 1 123 ? -6.938 4.713 -4.744 1.00 93.94 123 ALA A CA 1
ATOM 890 C C . ALA A 1 123 ? -7.042 3.980 -6.078 1.00 93.94 123 ALA A C 1
ATOM 892 O O . ALA A 1 123 ? -6.746 2.795 -6.167 1.00 93.94 123 ALA A O 1
ATOM 893 N N . TYR A 1 124 ? -7.405 4.686 -7.140 1.00 93.25 124 TYR A N 1
ATOM 894 C CA . TYR A 1 124 ? -7.541 4.090 -8.464 1.00 93.25 124 TYR A CA 1
ATOM 895 C C . TYR A 1 124 ? -6.233 4.245 -9.220 1.00 93.25 124 TYR A C 1
ATOM 897 O O . TYR A 1 124 ? -5.731 5.362 -9.377 1.00 93.25 124 TYR A O 1
ATOM 905 N N . TRP A 1 125 ? -5.670 3.130 -9.676 1.00 94.06 125 TRP A N 1
ATOM 906 C CA . TRP A 1 125 ? -4.491 3.152 -10.531 1.00 94.06 125 TRP A CA 1
ATOM 907 C C . TRP A 1 125 ? -4.778 3.944 -11.814 1.00 94.06 125 TRP A C 1
ATOM 909 O O . TRP A 1 125 ? -5.850 3.821 -12.406 1.00 94.06 125 TRP A O 1
ATOM 919 N N . ASN A 1 126 ? -3.824 4.765 -12.247 1.00 95.62 126 ASN A N 1
ATOM 920 C CA . ASN A 1 126 ? -3.933 5.574 -13.456 1.00 95.62 126 ASN A CA 1
ATOM 921 C C . ASN A 1 126 ? -2.633 5.536 -14.273 1.00 95.62 126 ASN A C 1
ATOM 923 O O . ASN A 1 126 ? -1.530 5.639 -13.732 1.00 95.62 126 ASN A O 1
ATOM 927 N N . ARG A 1 127 ? -2.758 5.454 -15.598 1.00 95.00 127 ARG A N 1
ATOM 928 C CA . ARG A 1 127 ? -1.656 5.592 -16.554 1.00 95.00 127 ARG A CA 1
ATOM 929 C C . ARG A 1 127 ? -2.123 6.370 -17.779 1.00 95.00 127 ARG A C 1
ATOM 931 O O . ARG A 1 127 ? -2.735 5.828 -18.697 1.00 95.00 127 ARG A O 1
ATOM 938 N N . GLY A 1 128 ? -1.752 7.645 -17.841 1.00 91.25 128 GLY A N 1
ATOM 939 C CA . GLY A 1 128 ? -2.199 8.521 -18.924 1.00 91.25 128 GLY A CA 1
ATOM 940 C C . GLY A 1 128 ? -3.719 8.682 -18.875 1.00 91.25 128 GLY A C 1
ATOM 941 O O . GLY A 1 128 ? -4.259 9.078 -17.847 1.00 91.25 128 GLY A O 1
ATOM 942 N N . SER A 1 129 ? -4.411 8.355 -19.968 1.00 90.81 129 SER A N 1
ATOM 943 C CA . SER A 1 129 ? -5.879 8.394 -20.036 1.00 90.81 129 SER A CA 1
ATOM 944 C C . SER A 1 129 ? -6.565 7.156 -19.448 1.00 90.81 129 SER A C 1
ATOM 946 O O . SER A 1 129 ? -7.787 7.134 -19.342 1.00 90.81 129 SER A O 1
ATOM 948 N N . GLU A 1 130 ? -5.810 6.117 -19.090 1.00 94.94 130 GLU A N 1
ATOM 949 C CA . GLU A 1 130 ? -6.346 4.874 -18.539 1.00 94.94 130 GLU A CA 1
ATOM 950 C C . GLU A 1 130 ? -6.454 4.976 -17.016 1.00 94.94 130 GLU A C 1
ATOM 952 O O . GLU A 1 130 ? -5.477 5.304 -16.344 1.00 94.94 130 GLU A O 1
ATOM 957 N N . THR A 1 131 ? -7.635 4.698 -16.469 1.00 94.81 131 THR A N 1
ATOM 958 C CA . THR A 1 131 ? -7.868 4.601 -15.022 1.00 94.81 131 THR A CA 1
ATOM 959 C C . THR A 1 131 ? -8.527 3.262 -14.737 1.00 94.81 131 THR A C 1
ATOM 961 O O . THR A 1 131 ? -9.454 2.880 -15.453 1.00 94.81 131 THR A O 1
ATOM 964 N N . ALA A 1 132 ? -8.037 2.555 -13.721 1.00 90.25 132 ALA A N 1
ATOM 965 C CA . ALA A 1 132 ? -8.623 1.299 -13.275 1.00 90.25 132 ALA A CA 1
ATOM 966 C C . ALA A 1 132 ? -10.083 1.504 -12.850 1.00 90.25 132 ALA A C 1
ATOM 968 O O . ALA A 1 132 ? -10.457 2.585 -12.382 1.00 90.25 132 ALA A O 1
ATOM 969 N N . LYS A 1 133 ? -10.908 0.471 -13.029 1.00 87.88 133 LYS A N 1
ATOM 970 C CA . LYS A 1 133 ? -12.309 0.491 -12.593 1.00 87.88 133 LYS A CA 1
ATOM 971 C C . LYS A 1 133 ? -12.428 0.154 -11.113 1.00 87.88 133 LYS A C 1
ATOM 973 O O . LYS A 1 133 ? -13.324 0.663 -10.452 1.00 87.88 133 LYS A O 1
ATOM 978 N N . GLU A 1 134 ? -11.504 -0.650 -10.610 1.00 87.62 134 GLU A N 1
ATOM 979 C CA . GLU A 1 134 ? -11.437 -1.114 -9.236 1.00 87.62 134 GLU A CA 1
ATOM 980 C C . GLU A 1 134 ? -10.364 -0.338 -8.449 1.00 87.62 134 GLU A C 1
ATOM 982 O O . GLU A 1 134 ? -9.323 0.045 -9.006 1.00 87.62 134 GLU A O 1
ATOM 987 N N . PRO A 1 135 ? -10.587 -0.084 -7.149 1.00 89.75 135 PRO A N 1
ATOM 988 C CA . PRO A 1 135 ? -9.583 0.539 -6.305 1.00 89.75 135 PRO A CA 1
ATOM 989 C C . PRO A 1 135 ? -8.443 -0.437 -5.991 1.00 89.75 135 PRO A C 1
ATOM 991 O O . PRO A 1 135 ? -8.640 -1.619 -5.723 1.00 89.75 135 PRO A O 1
ATOM 994 N N . THR A 1 136 ? -7.226 0.090 -5.941 1.00 91.19 136 THR A N 1
ATOM 995 C CA . THR A 1 136 ? -6.066 -0.570 -5.347 1.00 91.19 136 THR A CA 1
ATOM 996 C C . THR A 1 136 ? -6.002 -0.241 -3.862 1.00 91.19 136 THR A C 1
ATOM 998 O O . THR A 1 136 ? -6.100 0.924 -3.470 1.00 91.19 136 THR A O 1
ATOM 1001 N N . TYR A 1 137 ? -5.765 -1.258 -3.039 1.00 92.69 137 TYR A N 1
ATOM 1002 C CA . TYR A 1 137 ? -5.506 -1.116 -1.611 1.00 92.69 137 TYR A CA 1
ATOM 1003 C C . TYR A 1 137 ? -3.995 -1.055 -1.372 1.00 92.69 137 TYR A C 1
ATOM 1005 O O . TYR A 1 137 ? -3.240 -1.886 -1.869 1.00 92.69 137 TYR A O 1
ATOM 1013 N N . LEU A 1 138 ? -3.535 -0.072 -0.604 1.00 95.25 138 LEU A N 1
ATOM 1014 C CA . LEU A 1 138 ? -2.125 0.151 -0.297 1.00 95.25 138 LEU A CA 1
ATOM 1015 C C . LEU A 1 138 ? -1.950 0.302 1.214 1.00 95.25 138 LEU A C 1
ATOM 1017 O O . LEU A 1 138 ? -2.276 1.342 1.787 1.00 95.25 138 LEU A O 1
ATOM 1021 N N . LEU A 1 139 ? -1.416 -0.730 1.863 1.00 95.06 139 LEU A N 1
ATOM 1022 C CA . LEU A 1 139 ? -1.068 -0.689 3.277 1.00 95.06 139 LEU A CA 1
ATOM 1023 C C . LEU A 1 139 ? 0.322 -0.075 3.448 1.00 95.06 139 LEU A C 1
ATOM 1025 O O . LEU A 1 139 ? 1.322 -0.621 2.970 1.00 95.06 139 LEU A O 1
ATOM 1029 N N . PHE A 1 140 ? 0.393 1.025 4.186 1.00 96.00 140 PHE A N 1
ATOM 1030 C CA . PHE A 1 140 ? 1.636 1.667 4.586 1.00 96.00 140 PHE A CA 1
ATOM 1031 C C . PHE A 1 140 ? 1.887 1.450 6.071 1.00 96.00 140 PHE A C 1
ATOM 1033 O O . PHE A 1 140 ? 0.967 1.541 6.878 1.00 96.00 140 PHE A O 1
ATOM 1040 N N . ALA A 1 141 ? 3.138 1.210 6.454 1.00 93.62 141 ALA A N 1
ATOM 1041 C CA . ALA A 1 141 ? 3.523 1.119 7.858 1.00 93.62 141 ALA A CA 1
ATOM 1042 C C . ALA A 1 141 ? 4.870 1.787 8.139 1.00 93.62 141 ALA A C 1
ATOM 1044 O O . ALA A 1 141 ? 5.707 1.952 7.247 1.00 93.62 141 ALA A O 1
ATOM 1045 N N . ARG A 1 142 ? 5.076 2.168 9.401 1.00 90.75 142 ARG A N 1
ATOM 1046 C CA . ARG A 1 142 ? 6.348 2.670 9.918 1.00 90.75 142 ARG A CA 1
ATOM 1047 C C . ARG A 1 142 ? 7.360 1.535 10.013 1.00 90.75 142 ARG A C 1
ATOM 1049 O O . ARG A 1 142 ? 7.167 0.587 10.773 1.00 90.75 142 ARG A O 1
ATOM 1056 N N . ASP A 1 143 ? 8.475 1.706 9.322 1.00 87.31 143 ASP A N 1
ATOM 1057 C CA . ASP A 1 143 ? 9.698 0.926 9.465 1.00 87.31 143 ASP A CA 1
ATOM 1058 C C . ASP A 1 143 ? 10.817 1.856 9.949 1.00 87.31 143 ASP A C 1
ATOM 1060 O O . ASP A 1 143 ? 11.309 2.713 9.208 1.00 87.31 143 ASP A O 1
ATOM 1064 N N . GLY A 1 144 ? 11.136 1.759 11.242 1.00 87.19 144 GLY A N 1
ATOM 1065 C CA . GLY A 1 144 ? 11.874 2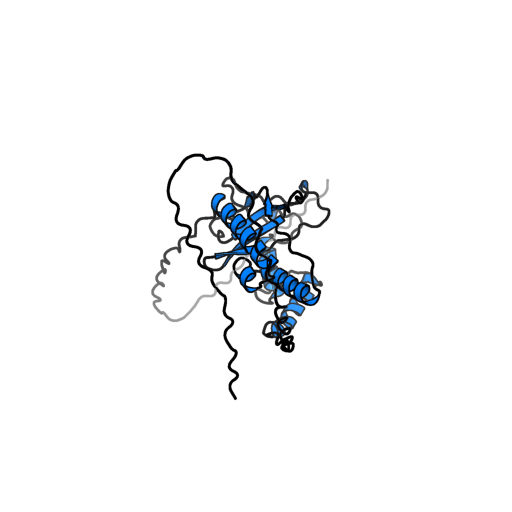.803 11.949 1.00 87.19 144 GLY A CA 1
ATOM 1066 C C . GLY A 1 144 ? 11.153 4.151 11.839 1.00 87.19 144 GLY A C 1
ATOM 1067 O O . GLY A 1 144 ? 9.963 4.262 12.140 1.00 87.19 144 GLY A O 1
ATOM 1068 N N . GLU A 1 145 ? 11.874 5.165 11.369 1.00 86.44 145 GLU A N 1
ATOM 1069 C CA . GLU A 1 145 ? 11.351 6.520 11.165 1.00 86.44 145 GLU A CA 1
ATOM 1070 C C . GLU A 1 145 ? 10.693 6.718 9.793 1.00 86.44 145 GLU A C 1
ATOM 1072 O O . GLU A 1 145 ? 10.098 7.761 9.535 1.00 86.44 145 GLU A O 1
ATOM 1077 N N . SER A 1 146 ? 10.759 5.737 8.893 1.00 90.12 146 SER A N 1
ATOM 1078 C CA . SER A 1 146 ? 10.246 5.874 7.526 1.00 90.12 146 SER A CA 1
ATOM 1079 C C . SER A 1 146 ? 8.883 5.217 7.358 1.00 90.12 146 SER A C 1
ATOM 1081 O O . SER A 1 146 ? 8.620 4.154 7.912 1.00 90.12 146 SER A O 1
ATOM 1083 N N . TRP A 1 147 ? 8.018 5.824 6.549 1.00 94.69 147 TRP A N 1
ATOM 1084 C CA . TRP A 1 147 ? 6.832 5.149 6.025 1.00 94.69 147 TRP A CA 1
ATOM 1085 C C . TRP A 1 147 ? 7.210 4.321 4.802 1.00 94.69 147 TRP A C 1
ATOM 1087 O O . TRP A 1 147 ? 7.891 4.818 3.902 1.00 94.69 147 TRP A O 1
ATOM 1097 N N . ARG A 1 148 ? 6.747 3.073 4.757 1.00 97.06 148 ARG A N 1
ATOM 1098 C CA . ARG A 1 148 ? 6.922 2.179 3.611 1.00 97.06 148 ARG A CA 1
ATOM 1099 C C . ARG A 1 148 ? 5.595 1.582 3.191 1.00 97.06 148 ARG A C 1
ATOM 1101 O O . ARG A 1 148 ? 4.778 1.264 4.050 1.00 97.06 148 ARG A O 1
ATOM 1108 N N . GLN A 1 149 ? 5.419 1.386 1.891 1.00 97.81 149 GLN A N 1
ATOM 1109 C CA . GLN A 1 149 ? 4.344 0.555 1.366 1.00 97.81 149 GLN A CA 1
ATOM 1110 C C . GLN A 1 149 ? 4.721 -0.911 1.637 1.00 97.81 149 GLN A C 1
ATOM 1112 O O . GLN A 1 149 ? 5.788 -1.372 1.233 1.00 97.81 149 GLN A O 1
ATOM 1117 N N . MET A 1 150 ? 3.913 -1.602 2.438 1.00 96.25 150 MET A N 1
ATOM 1118 C CA . MET A 1 150 ? 4.231 -2.935 2.965 1.00 96.25 150 MET A CA 1
ATOM 1119 C C . MET A 1 150 ? 3.493 -4.049 2.238 1.00 96.25 150 MET A C 1
ATOM 1121 O O . MET A 1 150 ? 3.994 -5.175 2.167 1.00 96.25 150 MET A O 1
ATOM 1125 N N . TYR A 1 151 ? 2.278 -3.746 1.785 1.00 94.19 151 TYR A N 1
ATOM 1126 C CA . TYR A 1 151 ? 1.397 -4.719 1.168 1.00 94.19 151 TYR A CA 1
ATOM 1127 C C . TYR A 1 151 ? 0.351 -4.036 0.286 1.00 94.19 151 TYR A C 1
ATOM 1129 O O . TYR A 1 151 ? -0.263 -3.050 0.697 1.00 94.19 151 TYR A O 1
ATOM 1137 N N . ALA A 1 152 ? 0.150 -4.566 -0.917 1.00 91.81 152 ALA A N 1
ATOM 1138 C CA . ALA A 1 152 ? -0.970 -4.234 -1.789 1.00 91.81 152 ALA A CA 1
ATOM 1139 C C . ALA A 1 152 ? -1.756 -5.524 -2.056 1.00 91.81 152 ALA A C 1
ATOM 1141 O O . ALA A 1 152 ? -1.289 -6.339 -2.851 1.00 91.81 152 ALA A O 1
ATOM 1142 N N . PRO A 1 153 ? -2.866 -5.790 -1.346 1.00 84.44 153 PRO A N 1
ATOM 1143 C CA . PRO A 1 153 ? -3.703 -6.926 -1.691 1.00 84.44 153 PRO A CA 1
ATOM 1144 C C . PRO A 1 153 ? -4.360 -6.678 -3.047 1.00 84.44 153 PRO A C 1
ATOM 1146 O O . PRO A 1 153 ? -4.922 -5.605 -3.280 1.00 84.44 153 PRO A O 1
ATOM 1149 N N . ASP A 1 154 ? -4.311 -7.688 -3.912 1.00 75.69 154 ASP A N 1
ATOM 1150 C CA . ASP A 1 154 ? -5.139 -7.708 -5.108 1.00 75.69 154 ASP A CA 1
ATOM 1151 C C . ASP A 1 154 ? -6.601 -7.874 -4.694 1.00 75.69 154 ASP A C 1
ATOM 1153 O O . ASP A 1 154 ? -6.945 -8.703 -3.844 1.00 75.69 154 ASP A O 1
ATOM 1157 N N . VAL A 1 155 ? -7.459 -7.070 -5.307 1.00 69.75 155 VAL A N 1
ATOM 1158 C CA . VAL A 1 155 ? -8.898 -7.305 -5.291 1.00 69.75 155 VAL A CA 1
ATOM 1159 C C . VAL A 1 155 ? -9.173 -8.476 -6.229 1.00 69.75 155 VAL A C 1
ATOM 1161 O O . VAL A 1 155 ? -8.584 -8.544 -7.309 1.00 69.75 155 VAL A O 1
ATOM 1164 N N . LEU A 1 156 ? -10.019 -9.424 -5.817 1.00 61.47 156 LEU A N 1
ATOM 1165 C CA . LEU A 1 156 ? -10.333 -10.577 -6.656 1.00 61.47 156 LEU A CA 1
ATOM 1166 C C . LEU A 1 156 ? -10.994 -10.103 -7.954 1.00 61.47 156 LEU A C 1
ATOM 1168 O O . LEU A 1 156 ? -11.971 -9.355 -7.937 1.00 61.47 156 LEU A O 1
ATOM 1172 N N . GLU A 1 157 ? -10.436 -10.544 -9.079 1.00 65.00 157 GLU A N 1
ATOM 1173 C CA . GLU A 1 157 ? -10.957 -10.232 -10.404 1.00 65.00 157 GLU A CA 1
ATOM 1174 C C . GLU A 1 157 ? -12.424 -10.675 -10.515 1.00 65.00 157 GLU A C 1
ATOM 1176 O O . GLU A 1 157 ? -12.783 -11.787 -10.124 1.00 65.00 157 GLU A O 1
ATOM 1181 N N . GLY A 1 158 ? -13.277 -9.793 -11.040 1.00 68.94 158 GLY A N 1
ATOM 1182 C CA . GLY A 1 158 ? -14.700 -10.068 -11.235 1.00 68.94 158 GLY A CA 1
ATOM 1183 C C . GLY A 1 158 ? -15.615 -9.701 -10.064 1.00 68.94 158 GLY A C 1
ATOM 1184 O O . GLY A 1 158 ? -16.822 -9.865 -10.214 1.00 68.94 158 GLY A O 1
ATOM 1185 N N . GLN A 1 159 ? -15.092 -9.176 -8.950 1.00 71.44 159 GLN A N 1
ATOM 1186 C CA . GLN A 1 159 ? -15.938 -8.524 -7.945 1.00 71.44 159 GLN A CA 1
ATOM 1187 C C . GLN A 1 159 ? -16.286 -7.103 -8.378 1.00 71.44 159 GLN A C 1
ATOM 1189 O O . GLN A 1 159 ? -15.408 -6.325 -8.765 1.00 71.44 159 GLN A O 1
ATOM 1194 N N . ALA A 1 160 ? -17.567 -6.756 -8.295 1.00 76.19 160 ALA A N 1
ATOM 1195 C CA . ALA A 1 160 ? -17.988 -5.384 -8.522 1.00 76.19 160 ALA A CA 1
ATOM 1196 C C . ALA A 1 160 ? -17.513 -4.485 -7.363 1.00 76.19 160 ALA A C 1
ATOM 1198 O O . ALA A 1 160 ? -17.308 -4.941 -6.239 1.00 76.19 160 ALA A O 1
ATOM 1199 N N . VAL A 1 161 ? -17.295 -3.191 -7.626 1.00 75.88 161 VAL A N 1
ATOM 1200 C CA . VAL A 1 161 ? -16.762 -2.253 -6.615 1.00 75.88 161 VAL A CA 1
ATOM 1201 C C . VAL A 1 161 ? -17.676 -2.156 -5.388 1.00 75.88 161 VAL A C 1
ATOM 1203 O O . VAL A 1 161 ? -17.190 -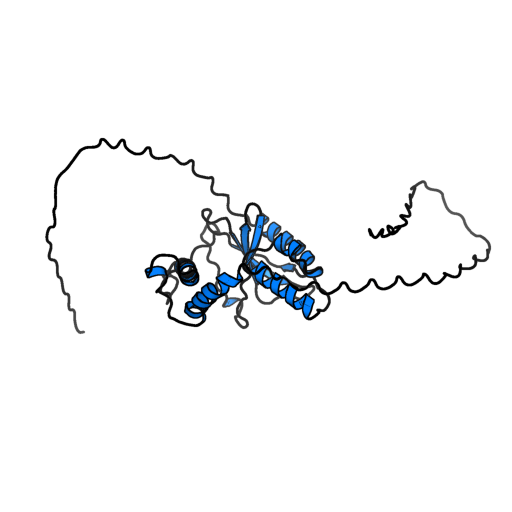2.000 -4.272 1.00 75.88 161 VAL A O 1
ATOM 1206 N N . ASP A 1 162 ? -18.985 -2.272 -5.589 1.00 80.94 162 ASP A N 1
ATOM 1207 C CA . ASP A 1 162 ? -20.018 -2.299 -4.552 1.00 80.94 162 ASP A CA 1
ATOM 1208 C C . ASP A 1 162 ? -20.092 -3.628 -3.778 1.00 80.94 162 ASP A C 1
ATOM 1210 O O . ASP A 1 162 ? -20.733 -3.689 -2.732 1.00 80.94 162 ASP A O 1
ATOM 1214 N N . GLU A 1 163 ? -19.394 -4.669 -4.237 1.00 82.19 163 GLU A N 1
ATOM 1215 C CA . GLU A 1 163 ? -19.217 -5.936 -3.516 1.00 82.19 163 GLU A CA 1
ATOM 1216 C C . GLU A 1 163 ? -17.935 -5.958 -2.669 1.00 82.19 163 GLU A C 1
ATOM 1218 O O . GLU A 1 163 ? -17.697 -6.913 -1.919 1.00 82.19 163 GLU A O 1
ATOM 1223 N N . LEU A 1 164 ? -17.083 -4.933 -2.786 1.00 78.69 164 LEU A N 1
ATOM 1224 C CA . LEU A 1 164 ? -15.860 -4.855 -1.999 1.00 78.69 164 LEU A CA 1
ATOM 1225 C C . LEU A 1 164 ? -16.180 -4.536 -0.537 1.00 78.69 164 LEU A C 1
ATOM 1227 O O . LEU A 1 164 ? -17.003 -3.659 -0.270 1.00 78.69 164 LEU A O 1
ATOM 1231 N N . PRO A 1 165 ? -15.510 -5.196 0.427 1.00 75.50 165 PRO A N 1
ATOM 1232 C CA . PRO A 1 165 ? -15.715 -4.898 1.835 1.00 75.50 165 PRO A CA 1
ATOM 1233 C C . PRO A 1 165 ? -15.431 -3.425 2.135 1.00 75.50 165 PRO A C 1
ATOM 1235 O O . PRO A 1 165 ? -14.342 -2.913 1.849 1.00 75.50 165 PRO A O 1
ATOM 1238 N N . GLU A 1 166 ? -16.404 -2.757 2.750 1.00 81.31 166 GLU A N 1
ATOM 1239 C CA . GLU A 1 166 ? -16.220 -1.408 3.267 1.00 81.31 166 GLU A CA 1
ATOM 1240 C C . GLU A 1 166 ? -15.305 -1.436 4.498 1.00 81.31 166 GLU A C 1
ATOM 1242 O O . GLU A 1 166 ? -15.356 -2.349 5.328 1.00 81.31 166 GLU A O 1
ATOM 1247 N N . ILE A 1 167 ? -14.448 -0.421 4.623 1.00 84.88 167 ILE A N 1
ATOM 1248 C CA . ILE A 1 167 ? -13.647 -0.229 5.830 1.00 84.88 167 ILE A CA 1
ATOM 1249 C C . ILE A 1 167 ? -14.486 0.579 6.813 1.00 84.88 167 ILE A C 1
ATOM 1251 O O . ILE A 1 167 ? -14.645 1.789 6.651 1.00 84.88 167 ILE A O 1
ATOM 1255 N N . THR A 1 168 ? -14.993 -0.086 7.846 1.00 83.88 168 THR A N 1
ATOM 1256 C CA . THR A 1 168 ? -15.763 0.574 8.898 1.00 83.88 168 THR A CA 1
ATOM 1257 C C . THR A 1 168 ? -14.891 1.563 9.672 1.00 83.88 168 THR A C 1
ATOM 1259 O O . THR A 1 168 ? -13.780 1.238 10.100 1.00 83.88 168 THR A O 1
ATOM 1262 N N . MET A 1 169 ? -15.421 2.769 9.874 1.00 85.75 169 MET A N 1
ATOM 1263 C CA . MET A 1 169 ? -14.825 3.810 10.710 1.00 85.75 169 MET A CA 1
ATOM 1264 C C . MET A 1 169 ? -15.724 4.089 11.914 1.00 85.75 169 MET A C 1
ATOM 1266 O O . MET A 1 169 ? -16.947 3.977 11.821 1.00 85.75 169 MET A O 1
ATOM 1270 N N . ASP A 1 170 ? -15.142 4.486 13.040 1.00 84.62 170 ASP A N 1
ATOM 1271 C CA . ASP A 1 170 ? -15.904 5.043 14.156 1.00 84.62 170 ASP A CA 1
ATOM 1272 C C . ASP A 1 170 ? -16.279 6.517 13.910 1.00 84.62 170 ASP A C 1
ATOM 1274 O O . ASP A 1 170 ? -15.897 7.136 12.915 1.00 84.62 170 ASP A O 1
ATOM 1278 N N . ALA A 1 171 ? -17.014 7.112 14.854 1.00 83.75 171 ALA A N 1
ATOM 1279 C CA . ALA A 1 171 ? -17.435 8.513 14.786 1.00 83.75 171 ALA A CA 1
ATOM 1280 C C . ALA A 1 171 ? -16.267 9.522 14.743 1.00 83.75 171 ALA A C 1
ATOM 1282 O O . ALA A 1 171 ? -16.482 10.687 14.414 1.00 83.75 171 ALA A O 1
ATOM 1283 N N . SER A 1 172 ? -15.043 9.099 15.076 1.00 80.31 172 SER A N 1
ATOM 1284 C CA . SER A 1 172 ? -13.834 9.921 14.975 1.00 80.31 172 SER A CA 1
ATOM 1285 C C . SER A 1 172 ? -13.135 9.809 13.614 1.00 80.31 172 SER A C 1
ATOM 1287 O O . SER A 1 172 ? -12.151 10.508 13.383 1.00 80.31 172 SER A O 1
ATOM 1289 N N . GLY A 1 173 ? -13.632 8.954 12.710 1.00 79.94 173 GLY A N 1
ATOM 1290 C CA . GLY A 1 173 ? -13.006 8.668 11.417 1.00 79.94 173 GLY A CA 1
ATOM 1291 C C . GLY A 1 173 ? -11.861 7.655 11.502 1.00 79.94 173 GLY A C 1
ATOM 1292 O O . GLY A 1 173 ? -11.035 7.582 10.594 1.00 79.94 173 GLY A O 1
ATOM 1293 N N . THR A 1 174 ? -11.794 6.890 12.593 1.00 84.75 174 THR A N 1
ATOM 1294 C CA . THR A 1 174 ? -10.754 5.888 12.832 1.00 84.75 174 THR A CA 1
ATOM 1295 C C . THR A 1 174 ? -11.237 4.510 12.393 1.00 84.75 174 THR A C 1
ATOM 1297 O O . THR A 1 174 ? -12.348 4.115 12.737 1.00 84.75 174 THR A O 1
ATOM 1300 N N . ALA A 1 175 ? -10.394 3.746 11.696 1.00 86.81 175 ALA A N 1
ATOM 1301 C CA . ALA A 1 175 ? -10.717 2.386 11.272 1.00 86.81 175 ALA A CA 1
ATOM 1302 C C . ALA A 1 175 ? -10.954 1.475 12.484 1.00 86.81 175 ALA A C 1
ATOM 1304 O O . ALA A 1 175 ? -10.117 1.408 13.394 1.00 86.81 175 ALA A O 1
ATOM 1305 N N . THR A 1 176 ? -12.080 0.763 12.484 1.00 84.00 176 THR A N 1
ATOM 1306 C CA . THR A 1 176 ? -12.472 -0.128 13.577 1.00 84.00 176 THR A CA 1
ATOM 1307 C C . THR A 1 176 ? -12.132 -1.579 13.268 1.00 84.00 176 THR A C 1
ATOM 1309 O O . THR A 1 176 ? -12.254 -2.057 12.140 1.00 84.00 176 THR A O 1
ATOM 1312 N N . GLU A 1 177 ? -11.680 -2.307 14.293 1.00 82.88 177 GLU A N 1
ATOM 1313 C CA . GLU A 1 177 ? -11.530 -3.755 14.179 1.00 82.88 177 GLU A CA 1
ATOM 1314 C C . GLU A 1 177 ? -12.918 -4.390 14.039 1.00 82.88 177 GLU A C 1
ATOM 1316 O O . GLU A 1 177 ? -13.825 -4.099 14.820 1.00 82.88 177 GLU A O 1
ATOM 1321 N N . VAL A 1 178 ? -13.069 -5.296 13.074 1.00 82.25 178 VAL A N 1
ATOM 1322 C CA . VAL A 1 178 ? -14.284 -6.103 12.934 1.00 82.25 178 VAL A CA 1
ATOM 1323 C C . VAL A 1 178 ? -14.408 -7.031 14.144 1.00 82.25 178 VAL A C 1
ATOM 1325 O O . VAL A 1 178 ? -13.564 -7.914 14.354 1.00 82.25 178 VAL A O 1
ATOM 1328 N N . ALA A 1 179 ? -15.463 -6.856 14.940 1.00 80.75 179 ALA A N 1
ATOM 1329 C CA . ALA A 1 179 ? -15.717 -7.719 16.083 1.00 80.75 179 ALA A CA 1
ATOM 1330 C C . ALA A 1 179 ? -16.097 -9.133 15.620 1.00 80.75 179 ALA A C 1
ATOM 1332 O O . ALA A 1 179 ? -16.703 -9.334 14.569 1.00 80.75 179 ALA A O 1
ATOM 1333 N N . GLN A 1 180 ? -15.776 -10.147 16.430 1.00 82.62 180 GLN A N 1
ATOM 1334 C CA . GLN A 1 180 ? -16.158 -11.525 16.100 1.00 82.62 180 GLN A CA 1
ATOM 1335 C C . GLN A 1 180 ? -17.680 -11.694 15.981 1.00 82.62 180 GLN A C 1
ATOM 1337 O O . GLN A 1 180 ? -18.129 -12.479 15.153 1.00 82.62 180 GLN A O 1
ATOM 1342 N N . SER A 1 181 ? -18.460 -10.975 16.795 1.00 83.19 181 SER A N 1
ATOM 1343 C CA . SER A 1 181 ? -19.928 -10.983 16.732 1.00 83.19 181 SER A CA 1
ATOM 1344 C C . SER A 1 181 ? -20.467 -10.571 15.366 1.00 83.19 181 SER A C 1
ATOM 1346 O O . SER A 1 181 ? -21.531 -11.036 14.971 1.00 83.19 181 SER A O 1
ATOM 1348 N N . ASP A 1 182 ? -19.711 -9.739 14.654 1.00 78.56 182 ASP A N 1
ATOM 1349 C CA . ASP A 1 182 ? -20.122 -9.130 13.392 1.00 78.56 182 ASP A CA 1
ATOM 1350 C C . ASP A 1 182 ? -19.612 -9.956 12.199 1.00 78.56 182 ASP A C 1
ATOM 1352 O O . ASP A 1 182 ? -20.093 -9.827 11.077 1.00 78.56 182 ASP A O 1
ATOM 1356 N N . ALA A 1 183 ? -18.661 -10.862 12.445 1.00 78.00 183 ALA A N 1
ATOM 1357 C CA . ALA A 1 183 ? -18.070 -11.738 11.447 1.00 78.00 183 ALA A CA 1
ATOM 1358 C C . ALA A 1 183 ? -18.785 -13.100 11.404 1.00 78.00 183 ALA A C 1
ATOM 1360 O O . ALA A 1 183 ? -18.254 -14.128 11.843 1.00 78.00 183 ALA A O 1
ATOM 1361 N N . ALA A 1 184 ? -20.016 -13.100 10.883 1.00 76.88 184 ALA A N 1
ATOM 1362 C CA . ALA A 1 184 ? -20.852 -14.294 10.777 1.00 76.88 184 ALA A CA 1
ATOM 1363 C C . ALA A 1 184 ? -20.108 -15.468 10.109 1.00 76.88 184 ALA A C 1
ATOM 1365 O O . ALA A 1 184 ? -19.476 -15.323 9.065 1.00 76.88 184 ALA A O 1
ATOM 1366 N N . GLY A 1 185 ? -20.179 -16.648 10.728 1.00 77.50 185 GLY A N 1
ATOM 1367 C CA . GLY A 1 185 ? -19.516 -17.859 10.233 1.00 77.50 185 GLY A CA 1
ATOM 1368 C C . GLY A 1 185 ? -18.020 -17.969 10.559 1.00 77.50 185 GLY A C 1
ATOM 1369 O O . GLY A 1 185 ? -17.433 -19.018 10.294 1.00 77.50 185 GLY A O 1
ATOM 1370 N N . LEU A 1 186 ? -17.394 -16.959 11.180 1.00 81.19 186 LEU A N 1
ATOM 1371 C CA . LEU A 1 186 ? -15.998 -17.059 11.614 1.00 81.19 186 LEU A CA 1
ATOM 1372 C C . LEU A 1 186 ? -15.869 -17.650 13.025 1.00 81.19 186 LEU A C 1
ATOM 1374 O O . LEU A 1 186 ? -16.498 -17.219 13.991 1.00 81.19 186 LEU A O 1
ATOM 1378 N N . MET A 1 187 ? -14.956 -18.612 13.178 1.00 81.38 187 MET A N 1
ATOM 1379 C CA . MET A 1 187 ? -14.646 -19.237 14.475 1.00 81.38 187 MET A CA 1
ATOM 1380 C C . MET A 1 187 ? -13.847 -18.328 15.431 1.00 81.38 187 MET A C 1
ATOM 1382 O O . MET A 1 187 ? -13.619 -18.693 16.588 1.00 81.38 187 MET A O 1
ATOM 1386 N N . MET A 1 188 ? -13.356 -17.184 14.948 1.00 83.75 188 MET A N 1
ATOM 1387 C CA . MET A 1 188 ? -12.593 -16.187 15.704 1.00 83.75 188 MET A CA 1
ATOM 1388 C C . MET A 1 188 ? -12.642 -14.827 14.996 1.00 83.75 188 MET A C 1
ATOM 1390 O O . MET A 1 188 ? -12.918 -14.786 13.799 1.00 83.75 188 MET A O 1
ATOM 1394 N N . SER A 1 189 ? -12.336 -13.731 15.702 1.00 84.56 189 SER A N 1
ATOM 1395 C CA . SER A 1 189 ? -12.217 -12.414 15.052 1.00 84.56 189 SER A CA 1
ATOM 1396 C C . SER A 1 189 ? -11.113 -12.408 13.982 1.00 84.56 189 SER A C 1
ATOM 1398 O O . SER A 1 189 ? -10.130 -13.149 14.119 1.00 84.56 189 SER A O 1
ATOM 1400 N N . PRO A 1 190 ? -11.199 -11.545 12.953 1.00 82.19 190 PRO A N 1
ATOM 1401 C CA . PRO A 1 190 ? -10.135 -11.388 11.961 1.00 82.19 190 PRO A CA 1
ATOM 1402 C C . PRO A 1 190 ? -8.746 -11.118 12.565 1.00 82.19 190 PRO A C 1
ATOM 1404 O O . PRO A 1 190 ? -7.761 -11.730 12.140 1.00 82.19 190 PRO A O 1
ATOM 1407 N N . ALA A 1 191 ? -8.630 -10.297 13.618 1.00 79.56 191 ALA A N 1
ATOM 1408 C CA . ALA A 1 191 ? -7.326 -10.082 14.254 1.00 79.56 191 ALA A CA 1
ATOM 1409 C C . ALA A 1 191 ? -6.833 -11.320 15.019 1.00 79.56 191 ALA A C 1
ATOM 1411 O O . ALA A 1 191 ? -5.633 -11.614 15.034 1.00 79.56 191 ALA A O 1
ATOM 1412 N N . MET A 1 192 ? -7.741 -12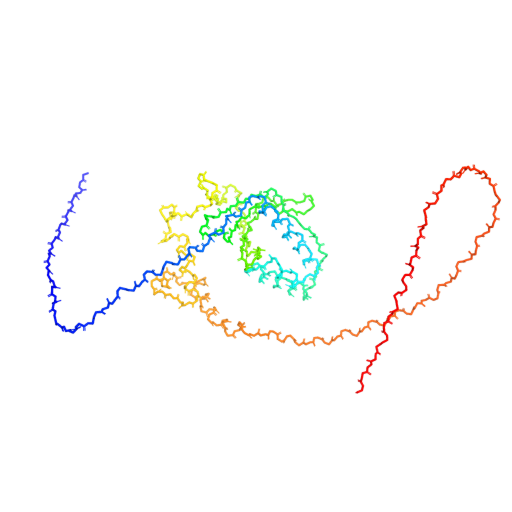.086 15.636 1.00 81.88 192 MET A N 1
ATOM 1413 C CA . MET A 1 192 ? -7.392 -13.374 16.239 1.00 81.88 192 MET A CA 1
ATOM 1414 C C . MET A 1 192 ? -6.951 -14.395 15.191 1.00 81.88 192 MET A C 1
ATOM 1416 O O . MET A 1 192 ? -6.011 -15.151 15.462 1.00 81.88 192 MET A O 1
ATOM 1420 N N . PHE A 1 193 ? -7.567 -14.387 14.006 1.00 85.06 193 PHE A N 1
ATOM 1421 C CA . PHE A 1 193 ? -7.166 -15.214 12.871 1.00 85.06 193 PHE A CA 1
ATOM 1422 C C . PHE A 1 193 ? -5.742 -14.880 12.437 1.00 85.06 193 PHE A C 1
ATOM 1424 O O . PHE A 1 193 ? -4.892 -15.767 12.464 1.00 85.06 193 PHE A O 1
ATOM 1431 N N . ALA A 1 194 ? -5.441 -13.611 12.143 1.00 81.75 194 ALA A N 1
ATOM 1432 C CA . ALA A 1 194 ? -4.112 -13.192 11.698 1.00 81.75 194 ALA A CA 1
ATOM 1433 C C . ALA A 1 194 ? -3.009 -13.591 12.698 1.00 81.75 194 ALA A C 1
ATOM 1435 O O . ALA A 1 194 ? -2.001 -14.192 12.315 1.00 81.75 194 ALA A O 1
ATOM 1436 N N . ARG A 1 195 ? -3.225 -13.340 13.999 1.00 80.38 195 ARG A N 1
ATOM 1437 C CA . ARG A 1 195 ? -2.283 -13.729 15.066 1.00 80.38 195 ARG A CA 1
ATOM 1438 C C . ARG A 1 195 ? -2.111 -15.245 15.173 1.00 80.38 195 ARG A C 1
ATOM 1440 O O . ARG A 1 195 ? -0.984 -15.731 15.258 1.00 80.38 195 ARG A O 1
ATOM 1447 N N . SER A 1 196 ? -3.213 -15.995 15.174 1.00 84.69 196 SER A N 1
ATOM 1448 C CA . SER A 1 196 ? -3.181 -17.458 15.304 1.00 84.69 196 SER A CA 1
ATOM 1449 C C . SER A 1 196 ? -2.559 -18.114 14.076 1.00 84.69 196 SER A C 1
ATOM 1451 O O . SER A 1 196 ? -1.787 -19.058 14.210 1.00 84.69 196 SER A O 1
ATOM 1453 N N . TYR A 1 197 ? -2.830 -17.582 12.887 1.00 84.25 197 TYR A N 1
ATOM 1454 C CA . TYR A 1 197 ? -2.297 -18.090 11.633 1.00 84.25 197 TYR A CA 1
ATOM 1455 C C . TYR A 1 197 ? -0.797 -17.816 11.515 1.00 84.25 197 TYR A C 1
ATOM 1457 O O . TYR A 1 197 ? -0.030 -18.718 11.187 1.00 84.25 197 TYR A O 1
ATOM 1465 N N . ALA A 1 198 ? -0.339 -16.620 11.895 1.00 81.69 198 ALA A N 1
ATOM 1466 C CA . ALA A 1 198 ? 1.089 -16.336 12.002 1.00 81.69 198 ALA A CA 1
ATOM 1467 C C . ALA A 1 198 ? 1.787 -17.303 12.976 1.00 81.69 198 ALA A C 1
ATOM 1469 O O . ALA A 1 198 ? 2.817 -17.878 12.625 1.00 81.69 198 ALA A O 1
ATOM 1470 N N . ALA A 1 199 ? 1.204 -17.534 14.159 1.00 81.56 199 ALA A N 1
ATOM 1471 C CA . ALA A 1 199 ? 1.692 -18.496 15.150 1.00 81.56 199 ALA A CA 1
ATOM 1472 C C . ALA A 1 199 ? 1.751 -19.935 14.597 1.00 81.56 199 ALA A C 1
ATOM 1474 O O . ALA A 1 199 ? 2.757 -20.629 14.769 1.00 81.56 199 ALA A O 1
ATOM 1475 N N . HIS A 1 200 ? 0.707 -20.362 13.881 1.00 82.81 200 HIS A N 1
ATOM 1476 C CA . HIS A 1 200 ? 0.647 -21.649 13.191 1.00 82.81 200 HIS A CA 1
ATOM 1477 C C . HIS A 1 200 ? 1.778 -21.790 12.162 1.00 82.81 200 HIS A C 1
ATOM 1479 O O . HIS A 1 200 ? 2.564 -22.731 12.245 1.00 82.81 200 HIS A O 1
ATOM 1485 N N . LEU A 1 201 ? 1.933 -20.811 11.265 1.00 78.94 201 LEU A N 1
ATOM 1486 C CA . LEU A 1 201 ? 2.935 -20.834 10.195 1.00 78.94 201 LEU A CA 1
ATOM 1487 C C . LEU A 1 201 ? 4.386 -20.847 10.693 1.00 78.94 201 LEU A C 1
ATOM 1489 O O . LEU A 1 201 ? 5.260 -21.349 9.988 1.00 78.94 201 LEU A O 1
ATOM 1493 N N . VAL A 1 202 ? 4.671 -20.271 11.865 1.00 79.25 202 VAL A N 1
ATOM 1494 C CA . VAL A 1 202 ? 6.025 -20.269 12.458 1.00 79.25 202 VAL A CA 1
ATOM 1495 C C . VAL A 1 202 ? 6.234 -21.383 13.487 1.00 79.25 202 VAL A C 1
ATOM 1497 O O . VAL A 1 202 ? 7.327 -21.504 14.040 1.00 79.25 202 VAL A O 1
ATOM 1500 N N . GLY A 1 203 ? 5.194 -22.163 13.792 1.00 76.44 203 GLY A N 1
ATOM 1501 C CA . GLY A 1 203 ? 5.232 -23.224 14.797 1.00 76.44 203 GLY A CA 1
ATOM 1502 C C . GLY A 1 203 ? 5.438 -22.746 16.242 1.00 76.44 203 GLY A C 1
ATOM 1503 O O . GLY A 1 203 ? 5.753 -23.567 17.102 1.00 76.44 203 GLY A O 1
ATOM 1504 N N . LYS A 1 204 ? 5.261 -21.451 16.546 1.00 72.69 204 LYS A N 1
ATOM 1505 C CA . LYS A 1 204 ? 5.433 -20.869 17.897 1.00 72.69 204 LYS A CA 1
ATOM 1506 C C . LYS A 1 204 ? 4.090 -20.431 18.486 1.00 72.69 204 LYS A C 1
ATOM 1508 O O . LYS A 1 204 ? 3.163 -20.126 17.751 1.00 72.69 204 LYS A O 1
ATOM 1513 N N . GLY A 1 205 ? 3.995 -20.368 19.815 1.00 71.62 205 GLY A N 1
ATOM 1514 C CA . GLY A 1 205 ? 2.785 -19.963 20.545 1.00 71.62 205 GLY A CA 1
ATOM 1515 C C . GLY A 1 205 ? 2.030 -21.129 21.193 1.00 71.62 205 GLY A C 1
ATOM 1516 O O . GLY A 1 205 ? 2.394 -22.299 21.038 1.00 71.62 205 GLY A O 1
ATOM 1517 N N . ALA A 1 206 ? 0.977 -20.803 21.950 1.00 75.44 206 ALA A N 1
ATOM 1518 C CA . ALA A 1 206 ? 0.172 -21.792 22.666 1.00 75.44 206 ALA A CA 1
ATOM 1519 C C . ALA A 1 206 ? -0.399 -22.849 21.706 1.00 75.44 206 ALA A C 1
ATOM 1521 O O . ALA A 1 206 ? -0.802 -22.528 20.587 1.00 75.44 206 ALA A O 1
ATOM 1522 N N . THR A 1 207 ? -0.483 -24.111 22.143 1.00 74.44 207 THR A N 1
ATOM 1523 C CA . THR A 1 207 ? -1.034 -25.220 21.334 1.00 74.44 207 THR A CA 1
ATOM 1524 C C . THR A 1 207 ? -2.403 -24.872 20.756 1.00 74.44 207 THR A C 1
ATOM 1526 O O . THR A 1 207 ? -2.639 -25.075 19.570 1.00 74.44 207 THR A O 1
ATOM 1529 N N . ARG A 1 208 ? -3.249 -24.209 21.555 1.00 71.19 208 ARG A N 1
ATOM 1530 C CA . ARG A 1 208 ? -4.577 -23.736 21.150 1.00 71.19 208 ARG A CA 1
ATOM 1531 C C . ARG A 1 208 ? -4.565 -22.732 19.992 1.00 71.19 208 ARG A C 1
ATOM 1533 O O . ARG A 1 208 ? -5.582 -22.609 19.327 1.00 71.19 208 ARG A O 1
ATOM 1540 N N . SER A 1 209 ? -3.473 -22.005 19.765 1.00 70.56 209 SER A N 1
ATOM 1541 C CA . SER A 1 209 ? -3.318 -21.090 18.624 1.00 70.56 209 SER A CA 1
ATOM 1542 C C . SER A 1 209 ? -2.774 -21.809 17.388 1.00 70.56 209 SER A C 1
ATOM 1544 O O . SER A 1 209 ? -3.105 -21.433 16.271 1.00 70.56 209 SER A O 1
ATOM 1546 N N . ARG A 1 210 ? -1.971 -22.866 17.580 1.00 68.19 210 ARG A N 1
ATOM 1547 C CA . ARG A 1 210 ? -1.341 -23.636 16.495 1.00 68.19 210 ARG A CA 1
ATOM 1548 C C . ARG A 1 210 ? -2.251 -24.709 15.893 1.00 68.19 210 ARG A C 1
ATOM 1550 O O . ARG A 1 210 ? -2.083 -25.031 14.728 1.00 68.19 210 ARG A O 1
ATOM 1557 N N . SER A 1 211 ? -3.192 -25.273 16.649 1.00 66.12 211 SER A N 1
ATOM 1558 C CA . SER A 1 211 ? -3.977 -26.450 16.231 1.00 66.12 211 SER A CA 1
ATOM 1559 C C . SER A 1 211 ? -5.396 -26.137 15.737 1.00 66.12 211 SER A C 1
ATOM 1561 O O . SER A 1 211 ? -6.229 -27.034 15.680 1.00 66.12 211 SER A O 1
ATOM 1563 N N . ARG A 1 212 ? -5.712 -24.865 15.458 1.00 73.56 212 ARG A N 1
ATOM 1564 C CA . ARG A 1 212 ? -7.071 -24.423 15.078 1.00 73.56 212 ARG A CA 1
ATOM 1565 C C . ARG A 1 212 ? -7.342 -24.397 13.577 1.00 73.56 212 ARG A C 1
ATOM 1567 O O . ARG A 1 212 ? -8.477 -24.152 13.189 1.00 73.56 212 ARG A O 1
ATOM 1574 N N . PHE A 1 213 ? -6.323 -24.613 12.757 1.00 80.38 213 PHE A N 1
ATOM 1575 C CA . PHE A 1 213 ? -6.449 -24.590 11.306 1.00 80.38 213 PHE A CA 1
ATOM 1576 C C . PHE A 1 213 ? -6.620 -26.018 10.799 1.00 80.38 213 PHE A C 1
ATOM 1578 O O . PHE A 1 213 ? -5.834 -26.893 11.167 1.00 80.38 213 PHE A O 1
ATOM 1585 N N . ALA A 1 214 ? -7.668 -26.250 10.002 1.00 77.44 214 ALA A N 1
ATOM 1586 C CA . ALA A 1 214 ? -7.857 -27.520 9.312 1.00 77.44 214 ALA A CA 1
ATOM 1587 C C . ALA A 1 214 ? -6.644 -27.787 8.420 1.00 77.44 214 ALA A C 1
ATOM 1589 O O . ALA A 1 214 ? -6.100 -26.853 7.841 1.00 77.44 214 ALA A O 1
ATOM 1590 N N . ALA A 1 215 ? -6.209 -29.042 8.335 1.00 76.94 215 ALA A N 1
ATOM 1591 C CA . ALA A 1 215 ? -5.043 -29.378 7.537 1.00 76.94 215 ALA A CA 1
ATOM 1592 C C . ALA A 1 215 ? -5.354 -29.240 6.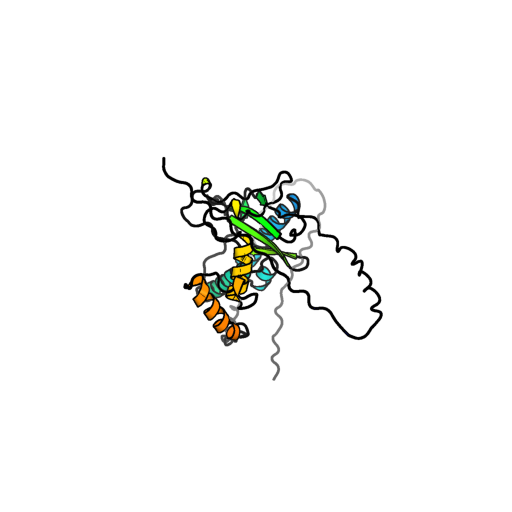042 1.00 76.94 215 ALA A C 1
ATOM 1594 O O . ALA A 1 215 ? -6.195 -29.960 5.510 1.00 76.94 215 ALA A O 1
ATOM 1595 N N . ASP A 1 216 ? -4.655 -28.328 5.373 1.00 78.44 216 ASP A N 1
ATOM 1596 C CA . ASP A 1 216 ? -4.705 -28.139 3.927 1.00 78.44 216 ASP A CA 1
ATOM 1597 C C . ASP A 1 216 ? -3.373 -27.587 3.375 1.00 78.44 216 ASP A C 1
ATOM 1599 O O . ASP A 1 216 ? -2.384 -27.397 4.100 1.00 78.44 216 ASP A O 1
ATOM 1603 N N . ARG A 1 217 ? -3.370 -27.296 2.068 1.00 73.12 217 ARG A N 1
ATOM 1604 C CA . ARG A 1 217 ? -2.218 -26.739 1.352 1.00 73.12 217 ARG A CA 1
ATOM 1605 C C . ARG A 1 217 ? -1.799 -25.347 1.849 1.00 73.12 217 ARG A C 1
ATOM 1607 O O . ARG A 1 217 ? -0.624 -24.986 1.775 1.00 73.12 217 ARG A O 1
ATOM 1614 N N . LEU A 1 218 ? -2.743 -24.537 2.315 1.00 71.00 218 LEU A N 1
ATOM 1615 C CA . LEU A 1 218 ? -2.498 -23.168 2.768 1.00 71.00 218 LEU A CA 1
ATOM 1616 C C . LEU A 1 218 ? -2.095 -23.112 4.245 1.00 71.00 218 LEU A C 1
ATOM 1618 O O . LEU A 1 218 ? -1.512 -22.129 4.675 1.00 71.00 218 LEU A O 1
ATOM 1622 N N . THR A 1 219 ? -2.321 -24.172 5.012 1.00 76.31 219 THR A N 1
ATOM 1623 C CA . THR A 1 219 ? -2.055 -24.237 6.453 1.00 76.31 219 THR A CA 1
ATOM 1624 C C . THR A 1 219 ? -0.884 -25.174 6.743 1.00 76.31 219 THR A C 1
ATOM 1626 O O . THR A 1 219 ? 0.241 -24.717 6.956 1.00 76.31 219 THR A O 1
ATOM 1629 N N . THR A 1 220 ? -1.111 -26.487 6.675 1.00 74.88 220 THR A N 1
ATOM 1630 C CA . THR A 1 220 ? -0.140 -27.523 7.043 1.00 74.88 220 THR A CA 1
ATOM 1631 C C . THR A 1 220 ? 1.009 -27.569 6.047 1.00 74.88 220 THR A C 1
ATOM 1633 O O . THR A 1 220 ? 2.165 -27.470 6.463 1.00 74.88 220 THR A O 1
ATOM 1636 N N . ASP A 1 221 ? 0.731 -27.601 4.739 1.00 77.62 221 ASP A N 1
ATOM 1637 C CA . ASP A 1 221 ? 1.812 -27.619 3.743 1.00 77.62 221 ASP A CA 1
ATOM 1638 C C . ASP A 1 221 ? 2.589 -26.304 3.732 1.00 77.62 221 ASP A C 1
ATOM 1640 O O . ASP A 1 221 ? 3.807 -26.313 3.537 1.00 77.62 221 ASP A O 1
ATOM 1644 N N . ALA A 1 222 ? 1.920 -25.170 3.960 1.00 69.81 222 ALA A N 1
ATOM 1645 C CA . ALA A 1 222 ? 2.570 -23.868 4.047 1.00 69.81 222 ALA A CA 1
ATOM 1646 C C . ALA A 1 222 ? 3.494 -23.781 5.270 1.00 69.81 222 ALA A C 1
ATOM 1648 O O . ALA A 1 222 ? 4.639 -23.337 5.141 1.00 69.81 222 ALA A O 1
ATOM 1649 N N . ALA A 1 223 ? 3.045 -24.252 6.437 1.00 72.31 223 ALA A N 1
ATOM 1650 C 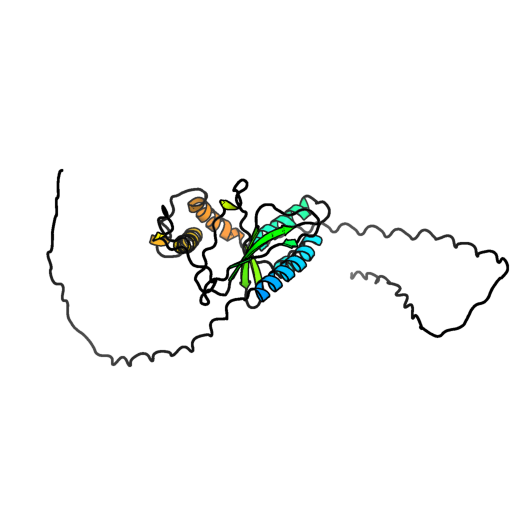CA . ALA A 1 223 ? 3.859 -24.328 7.647 1.00 72.31 223 ALA A CA 1
ATOM 1651 C C . ALA A 1 223 ? 5.061 -25.268 7.449 1.00 72.31 223 ALA A C 1
ATOM 1653 O O . ALA A 1 223 ? 6.206 -24.865 7.670 1.00 72.31 223 ALA A O 1
ATOM 1654 N N . SER A 1 224 ? 4.840 -26.482 6.935 1.00 73.62 224 SER A N 1
ATOM 1655 C CA . SER A 1 224 ? 5.913 -27.434 6.617 1.00 73.62 224 SER A CA 1
ATOM 1656 C C . SER A 1 224 ? 6.889 -26.879 5.579 1.00 73.62 224 SER A C 1
ATOM 1658 O O . SER A 1 224 ? 8.103 -27.035 5.710 1.00 73.62 224 SER A O 1
ATOM 1660 N N . SER A 1 225 ? 6.391 -26.179 4.561 1.00 71.69 225 SER A N 1
ATOM 1661 C CA . SER A 1 225 ? 7.229 -25.545 3.543 1.00 71.69 225 SER A CA 1
ATOM 1662 C C . SER A 1 225 ? 8.037 -24.390 4.114 1.00 71.69 225 SER A C 1
ATOM 1664 O O . SER A 1 225 ? 9.207 -24.277 3.775 1.00 71.69 225 SER A O 1
ATOM 1666 N N . ARG A 1 226 ? 7.492 -23.587 5.034 1.00 67.62 226 ARG A N 1
ATOM 1667 C CA . ARG A 1 226 ? 8.264 -22.557 5.747 1.00 67.62 226 ARG A CA 1
ATOM 1668 C C . ARG A 1 226 ? 9.376 -23.156 6.596 1.00 67.62 226 ARG A C 1
ATOM 1670 O O . ARG A 1 226 ? 10.493 -22.651 6.548 1.00 67.62 226 ARG A O 1
ATOM 1677 N N . VAL A 1 227 ? 9.109 -24.250 7.311 1.00 68.31 227 VAL A N 1
ATOM 1678 C CA . VAL A 1 227 ? 10.147 -24.981 8.058 1.00 68.31 227 VAL A CA 1
ATOM 1679 C C . VAL A 1 227 ? 11.251 -25.461 7.111 1.00 68.31 227 VAL A C 1
ATOM 1681 O O . VAL A 1 227 ? 12.425 -25.202 7.369 1.00 68.31 227 VAL A O 1
ATOM 1684 N N . ARG A 1 228 ? 10.887 -26.064 5.969 1.00 71.56 228 ARG A N 1
ATOM 1685 C CA . ARG A 1 228 ? 11.845 -26.486 4.930 1.00 71.56 228 ARG A CA 1
ATOM 1686 C C . ARG A 1 228 ? 12.586 -25.318 4.282 1.00 71.56 228 ARG A C 1
ATOM 1688 O O . ARG A 1 228 ? 13.752 -25.465 3.947 1.00 71.56 228 ARG A O 1
ATOM 1695 N N . MET A 1 229 ? 11.941 -24.169 4.100 1.00 61.31 229 MET A N 1
ATOM 1696 C CA . MET A 1 229 ? 12.530 -22.979 3.479 1.00 61.31 229 MET A CA 1
ATOM 1697 C C . MET A 1 229 ? 13.428 -22.192 4.432 1.00 61.31 229 MET A C 1
ATOM 1699 O O . MET A 1 229 ? 14.289 -21.444 3.978 1.00 61.31 229 MET A O 1
ATOM 1703 N N . ASN A 1 230 ? 13.283 -22.371 5.746 1.00 61.84 230 ASN A N 1
ATOM 1704 C CA . ASN A 1 230 ? 14.085 -21.658 6.739 1.00 61.84 230 ASN A CA 1
ATOM 1705 C C . ASN A 1 230 ? 15.593 -21.937 6.580 1.00 61.84 230 ASN A C 1
ATOM 1707 O O . ASN A 1 230 ? 16.414 -21.044 6.767 1.00 61.84 230 ASN A O 1
ATOM 1711 N N . GLN A 1 231 ? 15.968 -23.145 6.143 1.00 57.00 231 GLN A N 1
ATOM 1712 C CA . GLN A 1 231 ? 17.366 -23.471 5.825 1.00 57.00 231 GLN A CA 1
ATOM 1713 C C . GLN A 1 231 ? 17.894 -22.703 4.598 1.00 57.00 231 GLN A C 1
ATOM 1715 O O . GLN A 1 231 ? 19.089 -22.437 4.495 1.00 57.00 231 GLN A O 1
ATOM 1720 N N . TYR A 1 232 ? 17.000 -22.296 3.692 1.00 47.25 232 TYR A N 1
ATOM 1721 C CA . TYR A 1 232 ? 17.320 -21.531 2.488 1.00 47.25 232 TYR A CA 1
ATOM 1722 C C . TYR A 1 232 ? 17.227 -20.016 2.701 1.00 47.25 232 TYR A C 1
ATOM 1724 O O . TYR A 1 232 ? 17.780 -19.262 1.909 1.00 47.25 232 TYR A O 1
ATOM 1732 N N . ALA A 1 233 ? 16.624 -19.547 3.799 1.00 47.97 233 ALA A N 1
ATOM 1733 C CA . ALA A 1 233 ? 16.564 -18.122 4.143 1.00 47.97 233 ALA A CA 1
ATOM 1734 C C . ALA A 1 233 ? 17.956 -17.490 4.372 1.00 47.97 233 ALA A C 1
ATOM 1736 O O . ALA A 1 233 ? 18.093 -16.269 4.342 1.00 47.97 233 ALA A O 1
ATOM 1737 N N . LYS A 1 234 ? 18.993 -18.316 4.582 1.00 43.47 234 LYS A N 1
ATOM 1738 C CA . LYS A 1 234 ? 20.404 -17.904 4.677 1.00 43.47 234 LYS A CA 1
ATOM 1739 C C . LYS A 1 234 ? 21.221 -18.160 3.409 1.00 43.47 234 LYS A C 1
ATOM 1741 O O . LYS A 1 234 ? 22.408 -17.829 3.396 1.00 43.47 234 LYS A O 1
ATOM 1746 N N . LEU A 1 235 ? 20.636 -18.731 2.353 1.00 34.38 235 LEU A N 1
ATOM 1747 C CA . LEU A 1 235 ? 21.341 -18.855 1.083 1.00 34.38 235 LEU A CA 1
ATOM 1748 C C . LEU A 1 235 ? 21.467 -17.465 0.465 1.00 34.38 235 LEU A C 1
ATOM 1750 O O . LEU A 1 235 ? 20.546 -16.929 -0.143 1.00 34.38 235 LEU A O 1
ATOM 1754 N N . THR A 1 236 ? 22.647 -16.876 0.625 1.00 43.22 236 THR A N 1
ATOM 1755 C CA . THR A 1 236 ? 23.108 -15.819 -0.266 1.00 43.22 236 THR A CA 1
ATOM 1756 C C . THR A 1 236 ? 23.207 -16.444 -1.653 1.00 43.22 236 THR A C 1
ATOM 1758 O O . THR A 1 236 ? 24.019 -17.343 -1.869 1.00 43.22 236 THR A O 1
ATOM 1761 N N . GLU A 1 237 ? 22.360 -16.008 -2.586 1.00 39.84 237 GLU A N 1
ATOM 1762 C CA . GLU A 1 237 ? 22.466 -16.395 -3.993 1.00 39.84 237 GLU A CA 1
ATOM 1763 C C . GLU A 1 237 ? 23.848 -15.961 -4.509 1.00 39.84 237 GLU A C 1
ATOM 1765 O O . GLU A 1 237 ? 24.083 -14.801 -4.854 1.00 39.84 237 GLU A O 1
ATOM 1770 N N . ARG A 1 238 ? 24.803 -16.895 -4.557 1.00 38.59 238 ARG A N 1
ATOM 1771 C CA . ARG A 1 238 ? 25.997 -16.744 -5.386 1.00 38.59 238 ARG A CA 1
ATOM 1772 C C . ARG A 1 238 ? 25.586 -17.066 -6.814 1.00 38.59 238 ARG A C 1
ATOM 1774 O O . ARG A 1 238 ? 25.776 -18.182 -7.285 1.00 38.59 238 ARG A O 1
ATOM 1781 N N . ALA A 1 239 ? 25.011 -16.088 -7.505 1.00 36.44 239 ALA A N 1
ATOM 1782 C CA . ALA A 1 239 ? 24.959 -16.160 -8.955 1.00 36.44 239 ALA A CA 1
ATOM 1783 C C . ALA A 1 239 ? 26.414 -16.173 -9.465 1.00 36.44 239 ALA A C 1
ATOM 1785 O O . ALA A 1 239 ? 27.185 -15.283 -9.080 1.00 36.44 239 ALA A O 1
ATOM 1786 N N . PRO A 1 240 ? 26.836 -17.153 -10.286 1.00 39.66 240 PRO A N 1
ATOM 1787 C CA . PRO A 1 240 ? 28.137 -17.074 -10.932 1.00 39.66 240 PRO A CA 1
ATOM 1788 C C . PRO A 1 240 ? 28.195 -15.751 -11.697 1.00 39.66 240 PRO A C 1
ATOM 1790 O O . PRO A 1 240 ? 27.261 -15.413 -12.432 1.00 39.66 240 PRO A O 1
ATOM 1793 N N . ARG A 1 241 ? 29.260 -14.966 -11.480 1.00 42.53 241 ARG A N 1
ATOM 1794 C CA . ARG A 1 241 ? 29.496 -13.748 -12.260 1.00 42.53 241 ARG A CA 1
ATOM 1795 C C . ARG A 1 241 ? 29.491 -14.164 -13.723 1.00 42.53 241 ARG A C 1
ATOM 1797 O O . ARG A 1 241 ? 30.396 -14.865 -14.168 1.00 42.53 241 ARG A O 1
ATOM 1804 N N . ARG A 1 242 ? 28.461 -13.750 -14.459 1.00 42.75 242 ARG A N 1
ATOM 1805 C CA . ARG A 1 242 ? 28.486 -13.827 -15.915 1.00 42.75 242 ARG A CA 1
ATOM 1806 C C . ARG A 1 242 ? 29.747 -13.061 -16.341 1.00 42.75 242 ARG A C 1
ATOM 1808 O O . ARG A 1 242 ? 29.930 -11.949 -15.833 1.00 42.75 242 ARG A O 1
ATOM 1815 N N . PRO A 1 243 ? 30.643 -13.639 -17.161 1.00 56.94 243 PRO A N 1
ATOM 1816 C CA . PRO A 1 243 ? 31.813 -12.912 -17.630 1.00 56.94 243 PRO A CA 1
ATOM 1817 C C . PRO A 1 243 ? 31.341 -11.586 -18.221 1.00 56.94 243 PRO A C 1
ATOM 1819 O O . PRO A 1 243 ? 30.316 -11.541 -18.910 1.00 56.94 243 PRO A O 1
ATOM 1822 N N . ALA A 1 244 ? 32.025 -10.504 -17.846 1.00 54.50 244 ALA A N 1
ATOM 1823 C CA . ALA A 1 244 ? 31.703 -9.178 -18.339 1.00 54.50 244 ALA A CA 1
ATOM 1824 C C . ALA A 1 244 ? 31.636 -9.244 -19.866 1.00 54.50 244 ALA A C 1
ATOM 1826 O O . ALA A 1 244 ? 32.536 -9.794 -20.502 1.00 54.50 244 ALA A O 1
ATOM 1827 N N . ILE A 1 245 ? 30.552 -8.722 -20.441 1.00 63.50 245 ILE A N 1
ATOM 1828 C CA . ILE A 1 245 ? 30.504 -8.496 -21.882 1.00 63.50 245 ILE A CA 1
ATOM 1829 C C . ILE A 1 245 ? 31.699 -7.578 -22.174 1.00 63.50 245 ILE A C 1
ATOM 1831 O O . ILE A 1 245 ? 31.783 -6.520 -21.538 1.00 63.50 245 ILE A O 1
ATOM 1835 N N . PRO A 1 246 ? 32.654 -7.986 -23.030 1.00 66.56 246 PRO A N 1
ATOM 1836 C CA . PRO A 1 246 ? 33.789 -7.140 -23.351 1.00 66.56 246 PRO A CA 1
ATOM 1837 C C . PRO A 1 246 ? 33.258 -5.801 -23.871 1.00 66.56 246 PRO A C 1
ATOM 1839 O O . PRO A 1 246 ? 32.248 -5.791 -24.584 1.00 66.56 246 PRO A O 1
ATOM 1842 N N . PRO A 1 247 ? 33.877 -4.674 -23.485 1.00 59.53 247 PRO A N 1
ATOM 1843 C CA . PRO A 1 247 ? 33.436 -3.373 -23.952 1.00 59.53 247 PRO A CA 1
ATOM 1844 C C . PRO A 1 247 ? 33.402 -3.392 -25.478 1.00 59.53 247 PRO A C 1
ATOM 1846 O O . PRO A 1 247 ? 34.383 -3.771 -26.121 1.00 59.53 247 PRO A O 1
ATOM 1849 N N . THR A 1 248 ? 32.260 -3.012 -26.050 1.00 73.06 248 THR A N 1
ATOM 1850 C CA . THR A 1 248 ? 32.157 -2.762 -27.484 1.00 73.06 248 THR A CA 1
ATOM 1851 C C . THR A 1 248 ? 33.278 -1.788 -27.847 1.00 73.06 248 THR A C 1
ATOM 1853 O O . THR A 1 248 ? 33.345 -0.722 -27.225 1.00 73.06 248 THR A O 1
ATOM 1856 N N . PRO A 1 249 ? 34.184 -2.127 -28.782 1.00 66.25 249 PRO A N 1
ATOM 1857 C CA . PRO A 1 249 ? 35.239 -1.209 -29.176 1.00 66.25 249 PRO A CA 1
ATOM 1858 C C . PRO A 1 249 ? 34.591 0.099 -29.622 1.00 66.25 249 PRO A C 1
ATOM 1860 O O . PRO A 1 249 ? 33.680 0.090 -30.454 1.00 66.25 249 PRO A O 1
ATOM 1863 N N . CYS A 1 250 ? 35.023 1.210 -29.019 1.00 58.31 250 CYS A N 1
ATOM 1864 C CA . CYS A 1 250 ? 34.560 2.537 -29.391 1.00 58.31 250 CYS A CA 1
ATOM 1865 C C . CYS A 1 250 ? 34.694 2.682 -30.905 1.00 58.31 250 CYS A C 1
ATOM 1867 O O . CYS A 1 250 ? 35.790 2.530 -31.452 1.00 58.31 250 CYS A O 1
ATOM 1869 N N . ALA A 1 251 ? 33.573 2.948 -31.577 1.00 61.62 251 ALA A N 1
ATOM 1870 C CA . ALA A 1 251 ? 33.587 3.282 -32.986 1.00 61.62 251 ALA A CA 1
ATOM 1871 C C . ALA A 1 251 ? 34.560 4.450 -33.173 1.00 61.62 251 ALA A C 1
ATOM 1873 O O . ALA A 1 251 ? 34.425 5.500 -32.542 1.00 61.62 251 ALA A O 1
ATOM 1874 N N . ARG A 1 252 ? 35.589 4.224 -33.993 1.00 61.00 252 ARG A N 1
ATOM 1875 C CA . ARG A 1 252 ? 36.552 5.253 -34.377 1.00 61.00 252 ARG A CA 1
ATOM 1876 C C . ARG A 1 252 ? 35.740 6.417 -34.956 1.00 61.00 252 ARG A C 1
ATOM 1878 O O . ARG A 1 252 ? 34.934 6.151 -35.850 1.00 61.00 252 ARG A O 1
ATOM 1885 N N . PRO A 1 253 ? 35.906 7.661 -34.480 1.00 55.38 253 PRO A N 1
ATOM 1886 C CA . PRO A 1 253 ? 35.228 8.791 -35.093 1.00 55.38 253 PRO A CA 1
ATOM 1887 C C . PRO A 1 253 ? 35.636 8.835 -36.566 1.00 55.38 253 PRO A C 1
ATOM 1889 O O . PRO A 1 253 ? 36.809 9.006 -36.900 1.00 55.38 253 PRO A O 1
ATOM 1892 N N . THR A 1 254 ? 34.673 8.594 -37.453 1.00 60.00 254 THR A N 1
ATOM 1893 C CA . THR A 1 254 ? 34.810 8.904 -38.872 1.00 60.00 254 THR A CA 1
ATOM 1894 C C . THR A 1 254 ? 35.105 10.389 -38.971 1.00 60.00 254 THR A C 1
ATOM 1896 O O . THR A 1 254 ? 34.349 11.193 -38.433 1.00 60.00 254 THR A O 1
ATOM 1899 N N . ALA A 1 255 ? 36.224 10.733 -39.609 1.00 58.31 255 ALA A N 1
ATOM 1900 C CA . ALA A 1 255 ? 36.631 12.109 -39.838 1.00 58.31 255 ALA A CA 1
ATOM 1901 C C . ALA A 1 255 ? 35.468 12.892 -40.466 1.00 58.31 255 ALA A C 1
ATOM 1903 O O . ALA A 1 255 ? 35.096 12.653 -41.617 1.00 58.31 255 ALA A O 1
ATOM 1904 N N . GLU A 1 256 ? 34.876 13.797 -39.688 1.00 53.88 256 GLU A N 1
ATOM 1905 C CA . GLU A 1 256 ? 33.912 14.768 -40.183 1.00 53.88 256 GLU A CA 1
ATOM 1906 C C . GLU A 1 256 ? 34.619 15.642 -41.221 1.00 53.88 256 GLU A C 1
ATOM 1908 O O . GLU A 1 256 ? 35.592 16.340 -40.930 1.00 53.88 256 GLU A O 1
ATOM 1913 N N . ARG A 1 257 ? 34.144 15.572 -42.468 1.00 57.84 257 ARG A N 1
ATOM 1914 C CA . ARG A 1 257 ? 34.479 16.547 -43.506 1.00 57.84 257 ARG A CA 1
ATOM 1915 C C . ARG A 1 257 ? 34.017 17.919 -43.020 1.00 57.84 257 ARG A C 1
ATOM 1917 O O . ARG A 1 257 ? 32.820 18.121 -42.836 1.00 57.84 257 ARG A O 1
ATOM 1924 N N . SER A 1 258 ? 34.957 18.848 -42.856 1.00 60.25 258 SER A N 1
ATOM 1925 C CA . SER A 1 258 ? 34.659 20.257 -42.596 1.00 60.25 258 SER A CA 1
ATOM 1926 C C . SER A 1 258 ? 33.651 20.795 -43.620 1.00 60.25 258 SER A C 1
ATOM 1928 O O . SER A 1 258 ? 33.897 20.661 -44.824 1.00 60.25 258 SER A O 1
ATOM 1930 N N . PRO A 1 259 ? 32.545 21.423 -43.188 1.00 60.91 259 PRO A N 1
ATOM 1931 C CA . PRO A 1 259 ? 31.674 22.147 -44.099 1.00 60.91 259 PRO A CA 1
ATOM 1932 C C . PRO A 1 259 ? 32.408 23.370 -44.662 1.00 60.91 259 PRO A C 1
ATOM 1934 O O . PRO A 1 259 ? 33.108 24.088 -43.945 1.00 60.91 259 PRO A O 1
ATOM 1937 N N . SER A 1 260 ? 32.264 23.585 -45.969 1.00 61.59 260 SER A N 1
ATOM 1938 C CA . SER A 1 260 ? 32.783 24.760 -46.669 1.00 61.59 260 SER A CA 1
ATOM 1939 C C . SER A 1 260 ? 32.149 26.054 -46.132 1.00 61.59 260 SER A C 1
ATOM 1941 O O . SER A 1 260 ? 30.978 26.041 -45.745 1.00 61.59 260 SER A O 1
ATOM 1943 N N . PRO A 1 261 ? 32.890 27.177 -46.113 1.00 58.81 261 PRO A N 1
ATOM 1944 C CA . PRO A 1 261 ? 32.368 28.455 -45.641 1.00 58.81 261 PRO A CA 1
ATOM 1945 C C . PRO A 1 261 ? 31.259 28.994 -46.566 1.00 58.81 261 PRO A C 1
ATOM 1947 O O . PRO A 1 261 ? 31.326 28.791 -47.782 1.00 58.81 261 PRO A O 1
ATOM 1950 N N . PRO A 1 262 ? 30.250 29.699 -46.021 1.00 56.03 262 PRO A N 1
ATOM 1951 C CA . PRO A 1 262 ? 29.195 30.317 -46.816 1.00 56.03 262 PRO A CA 1
ATOM 1952 C C . PRO A 1 262 ? 29.722 31.506 -47.634 1.00 56.03 262 PRO A C 1
ATOM 1954 O O . PRO A 1 262 ? 30.531 32.304 -47.160 1.00 56.03 262 PRO A O 1
ATOM 1957 N N . SER A 1 263 ? 29.237 31.632 -48.871 1.00 60.00 263 SER A N 1
ATOM 1958 C CA . SER A 1 263 ? 29.507 32.763 -49.761 1.00 60.00 263 SER A CA 1
ATOM 1959 C C . SER A 1 263 ? 28.782 34.027 -49.289 1.00 60.00 263 SER A C 1
ATOM 1961 O O . SER A 1 263 ? 27.568 34.005 -49.081 1.00 60.00 263 SER A O 1
ATOM 1963 N N . ASN A 1 264 ? 29.514 35.136 -49.181 1.00 53.19 264 ASN A N 1
ATOM 1964 C CA . ASN A 1 264 ? 28.982 36.461 -48.861 1.00 53.19 264 ASN A CA 1
ATOM 1965 C C . ASN A 1 264 ? 28.106 37.017 -50.001 1.00 53.19 264 ASN A C 1
ATOM 1967 O O . ASN A 1 264 ? 28.569 37.132 -51.135 1.00 53.19 264 ASN A O 1
ATOM 1971 N N . GLY A 1 265 ? 26.880 37.433 -49.672 1.00 53.09 265 GLY A N 1
ATOM 1972 C CA . GLY A 1 265 ? 26.006 38.278 -50.497 1.00 53.09 265 GLY A CA 1
ATOM 1973 C C . GLY A 1 265 ? 25.516 39.498 -49.692 1.00 53.09 265 GLY A C 1
ATOM 1974 O O . GLY A 1 265 ? 25.487 39.420 -48.461 1.00 53.09 265 GLY A O 1
ATOM 1975 N N . PRO A 1 266 ? 25.197 40.642 -50.333 1.00 56.16 266 PRO A N 1
ATOM 1976 C CA . PRO A 1 266 ? 25.186 41.946 -49.666 1.00 56.16 266 PRO A CA 1
ATOM 1977 C C . PRO A 1 266 ? 23.883 42.336 -48.936 1.00 56.16 266 PRO A C 1
ATOM 1979 O O . PRO A 1 266 ? 22.775 42.068 -49.388 1.00 56.16 266 PRO A O 1
ATOM 1982 N N . ALA A 1 267 ? 24.117 43.028 -47.815 1.00 48.62 267 ALA A N 1
ATOM 1983 C CA . ALA A 1 267 ? 23.336 43.972 -47.003 1.00 48.62 267 ALA A CA 1
ATOM 1984 C C . ALA A 1 267 ? 21.890 44.375 -47.379 1.00 48.62 267 ALA A C 1
ATOM 1986 O O . ALA A 1 267 ? 21.646 44.857 -48.481 1.00 48.62 267 ALA A O 1
ATOM 1987 N N . ALA A 1 268 ? 21.017 44.437 -46.354 1.00 42.75 268 ALA A N 1
ATOM 1988 C CA . ALA A 1 268 ? 20.159 45.603 -46.075 1.00 42.75 268 ALA A CA 1
ATOM 1989 C C . ALA A 1 268 ? 19.551 45.599 -44.645 1.00 42.75 268 ALA A C 1
ATOM 1991 O O . ALA A 1 268 ? 19.084 44.576 -44.161 1.00 42.75 268 ALA A O 1
ATOM 1992 N N . MET A 1 269 ? 19.496 46.806 -44.060 1.00 39.59 269 MET A N 1
ATOM 1993 C CA . MET A 1 269 ? 18.581 47.325 -43.018 1.00 39.59 269 MET A CA 1
ATOM 1994 C C . MET A 1 269 ? 18.733 46.929 -41.532 1.00 39.59 269 MET A C 1
ATOM 1996 O O . MET A 1 269 ? 18.133 45.997 -41.013 1.00 39.59 269 MET A O 1
ATOM 2000 N N . THR A 1 270 ? 19.497 47.784 -40.844 1.00 47.44 270 THR A N 1
ATOM 2001 C CA . THR A 1 270 ? 19.193 48.536 -39.607 1.00 47.44 270 THR A CA 1
ATOM 2002 C C . THR A 1 270 ? 17.907 48.204 -38.825 1.00 47.44 270 THR A C 1
ATOM 2004 O O . THR A 1 270 ? 16.822 48.418 -39.348 1.00 47.44 270 THR A O 1
ATOM 2007 N N . TYR A 1 271 ? 18.026 47.893 -37.522 1.00 37.12 271 TYR A N 1
ATOM 2008 C CA . TYR A 1 271 ? 17.322 48.606 -36.434 1.00 37.12 271 TYR A CA 1
ATOM 2009 C C . TYR A 1 271 ? 17.924 48.312 -35.038 1.00 37.12 271 TYR A C 1
ATOM 2011 O O . TYR A 1 271 ? 18.293 47.190 -34.719 1.00 37.12 271 TYR A O 1
ATOM 2019 N N . ALA A 1 272 ? 18.016 49.398 -34.263 1.00 42.06 272 ALA A N 1
ATOM 2020 C CA . ALA A 1 272 ? 18.104 49.611 -32.811 1.00 42.06 272 ALA A CA 1
ATOM 2021 C C . ALA A 1 272 ? 18.809 48.629 -31.835 1.00 42.06 272 ALA A C 1
ATOM 2023 O O . ALA A 1 272 ? 18.485 47.462 -31.663 1.00 42.06 272 ALA A O 1
ATOM 2024 N N . ARG A 1 273 ? 19.701 49.278 -31.080 1.00 42.78 273 ARG A N 1
ATOM 2025 C CA . ARG A 1 273 ? 20.541 48.920 -29.930 1.00 42.78 273 ARG A CA 1
ATOM 2026 C C . ARG A 1 273 ? 19.735 48.714 -28.623 1.00 42.78 273 ARG A C 1
ATOM 2028 O O . ARG A 1 273 ? 18.887 49.544 -28.308 1.00 42.78 273 ARG A O 1
ATOM 2035 N N . GLY A 1 274 ? 20.091 47.701 -27.822 1.00 40.34 274 GLY A N 1
ATOM 2036 C CA . GLY A 1 274 ? 19.703 47.520 -26.406 1.00 40.34 274 GLY A CA 1
ATOM 2037 C C . GLY A 1 274 ? 20.525 46.396 -25.728 1.00 40.34 274 GLY A C 1
ATOM 2038 O O . GLY A 1 274 ? 20.874 45.454 -26.436 1.00 40.34 274 GLY A O 1
ATOM 2039 N N . PRO A 1 275 ? 20.919 46.501 -24.437 1.00 54.47 275 PRO A N 1
ATOM 2040 C CA . PRO A 1 275 ? 22.209 45.975 -23.964 1.00 54.47 275 PRO A CA 1
ATOM 2041 C C . PRO A 1 275 ? 22.195 44.598 -23.268 1.00 54.47 275 PRO A C 1
ATOM 2043 O O . PRO A 1 275 ? 21.236 44.219 -22.605 1.00 54.47 275 PRO A O 1
ATOM 2046 N N . ASP A 1 276 ? 23.344 43.929 -23.409 1.00 43.88 276 ASP A N 1
ATOM 2047 C CA . ASP A 1 276 ? 24.044 43.018 -22.492 1.00 43.88 276 ASP A CA 1
ATOM 2048 C C . ASP A 1 276 ? 23.283 41.897 -21.762 1.00 43.88 276 ASP A C 1
ATOM 2050 O O . ASP A 1 276 ? 22.720 42.069 -20.683 1.00 43.88 276 ASP A O 1
ATOM 2054 N N . ALA A 1 277 ? 23.476 40.673 -22.267 1.00 42.50 277 ALA A N 1
ATOM 2055 C CA . ALA A 1 277 ? 23.516 39.466 -21.445 1.00 42.50 277 ALA A CA 1
ATOM 2056 C C . ALA A 1 277 ? 24.688 38.573 -21.893 1.00 42.50 277 ALA A C 1
ATOM 2058 O O . ALA A 1 277 ? 24.650 37.885 -22.916 1.00 42.50 277 ALA A O 1
ATOM 2059 N N . THR A 1 278 ? 25.764 38.605 -21.113 1.00 46.16 278 THR A N 1
ATOM 2060 C CA . THR A 1 278 ? 26.936 37.736 -21.225 1.00 46.16 278 THR A CA 1
ATOM 2061 C C . THR A 1 278 ? 26.527 36.270 -21.073 1.00 46.16 278 THR A C 1
ATOM 2063 O O . THR A 1 278 ? 26.189 35.802 -19.989 1.00 46.16 278 THR A O 1
ATOM 2066 N N . THR A 1 279 ? 26.588 35.512 -22.169 1.00 40.50 279 THR A N 1
ATOM 2067 C CA . THR A 1 279 ? 26.378 34.058 -22.156 1.00 40.50 279 THR A CA 1
ATOM 2068 C C . THR A 1 279 ? 27.741 33.367 -22.091 1.00 40.50 279 THR A C 1
ATOM 2070 O O . THR A 1 279 ? 28.474 33.313 -23.075 1.00 40.50 279 THR A O 1
ATOM 2073 N N . SER A 1 280 ? 28.110 32.853 -20.916 1.00 43.94 280 SER A N 1
ATOM 2074 C CA . SER A 1 280 ? 29.298 32.009 -20.743 1.00 43.94 280 SER A CA 1
ATOM 2075 C C . SER A 1 280 ? 28.961 30.574 -21.157 1.00 43.94 280 SER A C 1
ATOM 2077 O O . SER A 1 280 ? 28.352 29.822 -20.400 1.00 43.94 280 SER A O 1
ATOM 2079 N N . SER A 1 281 ? 29.333 30.184 -22.379 1.00 38.91 281 SER A N 1
ATOM 2080 C CA . SER A 1 281 ? 29.295 28.782 -22.806 1.00 38.91 281 SER A CA 1
ATOM 2081 C C . SER A 1 281 ? 30.558 28.086 -22.282 1.00 38.91 281 SER A C 1
ATOM 2083 O O . SER A 1 281 ? 31.650 28.256 -22.831 1.00 38.91 281 SER A O 1
ATOM 2085 N N . ARG A 1 282 ? 30.431 27.307 -21.204 1.00 42.03 282 ARG A N 1
ATOM 2086 C CA . ARG A 1 282 ? 31.478 26.374 -20.771 1.00 42.03 282 ARG A CA 1
ATOM 2087 C C . ARG A 1 282 ? 31.298 25.070 -21.542 1.00 42.03 282 ARG A C 1
ATOM 2089 O O . ARG A 1 282 ? 30.381 24.301 -21.280 1.00 42.03 282 ARG A O 1
ATOM 2096 N N . ARG A 1 283 ? 32.178 24.842 -22.512 1.00 47.47 283 ARG A N 1
ATOM 2097 C CA . ARG A 1 283 ? 32.320 23.572 -23.225 1.00 47.47 283 ARG A CA 1
ATOM 2098 C C . ARG A 1 283 ? 33.102 22.619 -22.313 1.00 47.47 283 ARG A C 1
ATOM 2100 O O . ARG A 1 283 ? 34.313 22.758 -22.187 1.00 47.47 283 ARG A O 1
ATOM 2107 N N . THR A 1 284 ? 32.423 21.705 -21.626 1.00 40.25 284 THR A N 1
ATOM 2108 C CA . THR A 1 284 ? 33.072 20.581 -20.936 1.00 40.25 284 THR A CA 1
ATOM 2109 C C . THR A 1 284 ? 33.395 19.508 -21.965 1.00 40.25 284 THR A C 1
ATOM 2111 O O . THR A 1 284 ? 32.504 18.855 -22.499 1.00 40.25 284 THR A O 1
ATOM 2114 N N . THR A 1 285 ? 34.675 19.358 -22.290 1.00 47.94 285 THR A N 1
ATOM 2115 C CA . THR A 1 285 ? 35.190 18.160 -22.950 1.00 47.94 285 THR A CA 1
ATOM 2116 C C . THR A 1 285 ? 35.299 17.062 -21.897 1.00 47.94 285 THR A C 1
ATOM 2118 O O . THR A 1 285 ? 36.157 17.143 -21.017 1.00 47.94 285 THR A O 1
ATOM 2121 N N . ASP A 1 286 ? 34.421 16.064 -21.967 1.00 40.50 286 ASP A N 1
ATOM 2122 C CA . ASP A 1 286 ? 34.557 14.831 -21.194 1.00 40.50 286 ASP A CA 1
ATOM 2123 C C . ASP A 1 286 ? 35.728 14.020 -21.761 1.00 40.50 286 ASP A C 1
ATOM 2125 O O . ASP A 1 286 ? 35.625 13.362 -22.796 1.00 40.50 286 ASP A O 1
ATOM 2129 N N . SER A 1 287 ? 36.871 14.096 -21.085 1.00 46.75 287 SER A N 1
ATOM 2130 C CA . SER A 1 287 ? 38.024 13.234 -21.335 1.00 46.75 287 SER A CA 1
ATOM 2131 C C . SER A 1 287 ? 37.858 11.931 -20.547 1.00 46.75 287 SER A C 1
ATOM 2133 O O . SER A 1 287 ? 37.760 11.956 -19.320 1.00 46.75 287 SER A O 1
ATOM 2135 N N . CYS A 1 288 ? 37.849 10.781 -21.229 1.00 55.91 288 CYS A N 1
ATOM 2136 C CA . CYS A 1 288 ? 37.896 9.469 -20.577 1.00 55.91 288 CYS A CA 1
ATOM 2137 C C . CYS A 1 288 ? 39.214 9.281 -19.795 1.00 55.91 288 CYS A C 1
ATOM 2139 O O . CYS A 1 288 ? 40.280 9.575 -20.342 1.00 55.91 288 CYS A O 1
ATOM 2141 N N . PRO A 1 289 ? 39.191 8.732 -18.566 1.00 51.78 289 PRO A N 1
ATOM 2142 C CA . PRO A 1 289 ? 40.414 8.345 -17.873 1.00 51.78 289 PRO A CA 1
ATOM 2143 C C . PRO A 1 289 ? 41.028 7.089 -18.507 1.00 51.78 289 PRO A C 1
ATOM 2145 O O . PRO A 1 289 ? 40.336 6.112 -18.798 1.00 51.78 289 PRO A O 1
ATOM 2148 N N . ALA A 1 290 ? 42.347 7.123 -18.704 1.00 50.25 290 ALA A N 1
ATOM 2149 C CA . ALA A 1 290 ? 43.134 5.977 -19.136 1.00 50.25 290 ALA A CA 1
ATOM 2150 C C . ALA A 1 290 ? 43.082 4.862 -18.080 1.00 50.25 290 ALA A C 1
ATOM 2152 O O . ALA A 1 290 ? 43.269 5.103 -16.887 1.00 50.25 290 ALA A O 1
ATOM 2153 N N . SER A 1 291 ? 42.823 3.636 -18.532 1.00 47.50 291 SER A N 1
ATOM 2154 C CA . SER A 1 291 ? 42.827 2.441 -17.693 1.00 47.50 291 SER A CA 1
ATOM 2155 C C . SER A 1 291 ? 44.273 1.985 -17.487 1.00 47.50 291 SER A C 1
ATOM 2157 O O . SER A 1 291 ? 44.928 1.558 -18.435 1.00 47.50 291 SER A O 1
ATOM 2159 N N . THR A 1 292 ? 44.790 2.111 -16.267 1.00 52.25 292 THR A N 1
ATOM 2160 C CA . THR A 1 292 ? 46.041 1.474 -15.847 1.00 52.25 292 THR A CA 1
ATOM 2161 C C . THR A 1 292 ? 45.731 0.102 -15.259 1.00 52.25 292 THR A C 1
ATOM 2163 O O . THR A 1 292 ? 45.061 -0.024 -14.235 1.00 52.25 292 THR A O 1
ATOM 2166 N N . THR A 1 293 ? 46.216 -0.943 -15.923 1.00 49.41 293 THR A N 1
ATOM 2167 C CA . THR A 1 293 ? 46.206 -2.318 -15.414 1.00 49.41 293 THR A CA 1
ATOM 2168 C C . THR A 1 293 ? 47.418 -2.514 -14.497 1.00 49.41 293 THR A C 1
ATOM 2170 O O 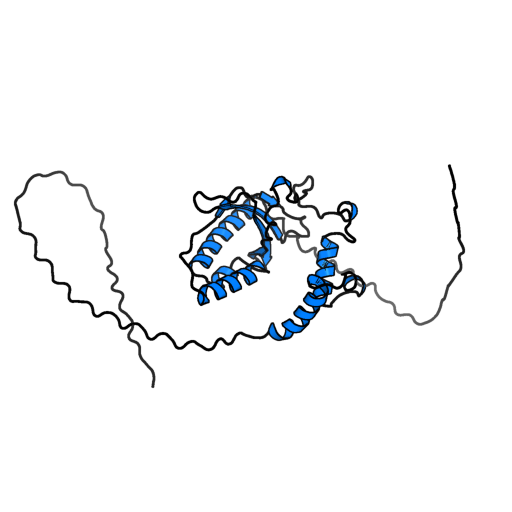. THR A 1 293 ? 48.527 -2.202 -14.933 1.00 49.41 293 THR A O 1
ATOM 2173 N N . PRO A 1 294 ? 47.272 -3.029 -13.265 1.00 51.75 294 PRO A N 1
ATOM 2174 C CA . PRO A 1 294 ? 48.415 -3.487 -12.486 1.00 51.75 294 PRO A CA 1
ATOM 2175 C C . PRO A 1 294 ? 48.793 -4.923 -12.885 1.00 51.75 294 PRO A C 1
ATOM 2177 O O . PRO A 1 294 ? 47.915 -5.769 -13.064 1.00 51.75 294 PRO A O 1
ATOM 2180 N N . THR A 1 295 ? 50.098 -5.156 -13.042 1.00 58.25 295 THR A N 1
ATOM 2181 C CA . THR A 1 295 ? 50.757 -6.476 -13.105 1.00 58.25 295 THR A CA 1
ATOM 2182 C C . THR A 1 295 ? 50.731 -7.189 -11.766 1.00 58.25 295 THR A C 1
ATOM 2184 O O . THR A 1 295 ? 50.944 -6.486 -10.750 1.00 58.25 295 THR A O 1
#

Foldseek 3Di:
DDDDDDDDDDDDDDDDDDDDDDDDPDDPPPPPPPDPDPQDDADDPVRVVVLQVVLLVLVLVCVQVVDLVSQVVAAAAVVSVVSNVVSVVCVVVPDDGDFRKHWPDKDKAAADSNQRQKIKIWTWIGGDPDTHQETWIWIWGDDDNDIHGHDIDDDDPPDHNVNDDDQDADPVRHGDFDAPVNVPPDPHGPVLLVVLQVCLLCVHDDPVSNVPDDDDCSGPVNSVVSVVCVVVVPDPPPDPPDPPPPPDPPDDPDDDDDDDDDDDDDDDDDDDDDDDDDDDDDDDDDDDDDDDDDD

Radius of gyration: 33.56 Å; chains: 1; bounding box: 97×80×108 Å

Organism: NCBI:txid2045107

InterPro domains:
  IPR058407 Domain of unknown function DUF8094 [PF26366] (43-232)